Protein AF-A0A1H5Y170-F1 (afdb_monomer)

Mean predicted aligned error: 12.13 Å

Sequence (245 aa):
MCFIVIFFLILVSILGCAKDEANIREVPDSKMVGETFVLKEREENYLIKNKINGLKLYSIDNNRNKIYYKENVDYVVSNNIVRRTNNSAVPNFKEHSVIFNSNGTFTFSSSPRNPSLVIPFQVYADYNFKDLEIINGDFGNTLLSQRIKEKLKNNELIKLGVIGTSISAGAHTYENFFHDNDTQTYPYLTGKALKTIYGSNCFVTNYSQSGSSIGDVFNSLPVIIQDQNDIVFIEFGMNDHISSN

Foldseek 3Di:
DDDDDDDDDDPDPPPDPPPDPPPPDPDPPPPPFADDADPDPDDGDQPQPDDFAPKWKFAADLVRDTHTWDEPQQWDADPNGIGGDPRHPQDDCVPQDFDADPVRHGDQDVVVGGRDQCLVNDMDIDTDDPDPPLVPLCCVPPPADPVVSVCLQVLHEAEEEEEEACLQCCPSDSCCPSPVDCCRRPQNVVQVVSCVRRVHHYDYDYPYYHLDAPVCCVVCVVVVVVVVGSHYHYYHDPSNVVVVD

Solvent-accessible surface area (backbone atoms only — not comparable to full-atom values): 15454 Å² total; per-residue (Å²): 135,85,84,84,82,81,85,79,86,79,84,79,81,78,85,70,82,74,85,65,87,69,79,80,69,82,72,69,89,86,69,88,83,63,89,63,69,59,95,49,94,93,54,94,46,59,83,54,83,56,82,76,41,76,71,42,42,28,36,70,50,101,82,72,45,76,49,70,59,46,78,82,54,21,26,44,79,56,94,62,37,60,38,76,40,99,76,31,82,64,63,62,69,87,74,67,60,67,66,65,46,99,86,74,49,66,64,85,37,85,79,76,51,25,60,54,80,64,60,85,55,53,73,47,76,48,57,56,74,90,72,71,78,60,73,74,83,63,56,85,86,47,93,65,51,69,69,57,54,50,35,38,74,68,43,34,79,41,34,36,31,34,37,25,20,29,69,65,50,15,64,70,28,67,42,32,67,79,63,78,32,59,79,67,16,67,66,42,46,48,31,53,45,44,28,72,75,51,62,12,49,49,49,72,48,78,72,26,37,70,78,38,36,70,79,54,46,70,78,47,45,65,56,54,60,71,70,60,46,75,41,74,49,80,46,74,54,78,44,42,68,63,73,72,116

Organism: NCBI:txid935224

Structure (mmCIF, N/CA/C/O backbone):
data_AF-A0A1H5Y170-F1
#
_entry.id   AF-A0A1H5Y170-F1
#
loop_
_atom_site.group_PDB
_atom_site.id
_atom_site.type_symbol
_atom_site.label_atom_id
_atom_site.label_alt_id
_atom_site.label_comp_id
_atom_site.label_asym_id
_atom_site.label_entity_id
_atom_site.label_seq_id
_atom_site.pdbx_PDB_ins_code
_atom_site.Cartn_x
_atom_site.Cartn_y
_atom_site.Cartn_z
_atom_site.occupancy
_atom_site.B_iso_or_equiv
_atom_site.auth_seq_id
_atom_site.auth_comp_id
_atom_site.auth_asym_id
_atom_site.auth_atom_id
_atom_site.pdbx_PDB_model_num
ATOM 1 N N . MET A 1 1 ? -12.000 29.120 35.546 1.00 31.34 1 MET A N 1
ATOM 2 C CA . MET A 1 1 ? -11.581 28.632 34.214 1.00 31.34 1 MET A CA 1
ATOM 3 C C . MET A 1 1 ? -10.690 27.425 34.427 1.00 31.34 1 MET A C 1
ATOM 5 O O . MET A 1 1 ? -9.641 27.565 35.037 1.00 31.34 1 MET A O 1
ATOM 9 N N . CYS A 1 2 ? -11.170 26.242 34.057 1.00 21.77 2 CYS A N 1
ATOM 10 C CA . CYS A 1 2 ? -10.479 24.976 34.279 1.00 21.77 2 CYS A CA 1
ATOM 11 C C . CYS A 1 2 ? -9.564 24.717 33.074 1.00 21.77 2 CYS A C 1
ATOM 13 O O . CYS A 1 2 ? -10.057 24.580 31.956 1.00 21.77 2 CYS A O 1
ATOM 15 N N . PHE A 1 3 ? -8.248 24.727 33.281 1.00 21.19 3 PHE A N 1
ATOM 16 C CA . PHE A 1 3 ? -7.284 24.347 32.251 1.00 21.19 3 PHE A CA 1
ATOM 17 C C . PHE A 1 3 ? -7.296 22.822 32.118 1.00 21.19 3 PHE A C 1
ATOM 19 O O . PHE A 1 3 ? -6.821 22.112 33.001 1.00 21.19 3 PHE A O 1
ATOM 26 N N . ILE A 1 4 ? -7.866 22.318 31.024 1.00 22.02 4 ILE A N 1
ATOM 27 C CA . ILE A 1 4 ? -7.748 20.911 30.642 1.00 22.02 4 ILE A CA 1
ATOM 28 C C . ILE A 1 4 ? -6.376 20.749 29.985 1.00 22.02 4 ILE A C 1
ATOM 30 O O . ILE A 1 4 ? -6.160 21.165 28.849 1.00 22.02 4 ILE A O 1
ATOM 34 N N . VAL A 1 5 ? -5.434 20.173 30.728 1.00 21.38 5 VAL A N 1
ATOM 35 C CA . VAL A 1 5 ? -4.126 19.751 30.217 1.00 21.38 5 VAL A CA 1
ATOM 36 C C . VAL A 1 5 ? -4.327 18.416 29.497 1.00 21.38 5 VAL A C 1
ATOM 38 O O . VAL A 1 5 ? -4.484 17.378 30.136 1.00 21.38 5 VAL A O 1
ATOM 41 N N . ILE A 1 6 ? -4.378 18.440 28.164 1.00 26.12 6 ILE A N 1
ATOM 42 C CA . ILE A 1 6 ? -4.448 17.232 27.331 1.00 26.12 6 ILE A CA 1
ATOM 43 C C . ILE A 1 6 ? -3.019 16.721 27.121 1.00 26.12 6 ILE A C 1
ATOM 45 O O . ILE A 1 6 ? -2.229 17.328 26.401 1.00 26.12 6 ILE A O 1
ATOM 49 N N . PHE A 1 7 ? -2.684 15.608 27.772 1.00 23.48 7 PHE A N 1
ATOM 50 C CA . PHE A 1 7 ? -1.438 14.876 27.549 1.00 23.48 7 PHE A CA 1
ATOM 51 C C . PHE A 1 7 ? -1.490 14.164 26.188 1.00 23.48 7 PHE A C 1
ATOM 53 O O . PHE A 1 7 ? -2.271 13.230 26.003 1.00 23.48 7 PHE A O 1
ATOM 60 N N . PHE A 1 8 ? -0.647 14.584 25.242 1.00 28.72 8 PHE A N 1
ATOM 61 C CA . PHE A 1 8 ? -0.399 13.858 23.996 1.00 28.72 8 PHE A CA 1
ATOM 62 C C . PHE A 1 8 ? 0.733 12.849 24.209 1.00 28.72 8 PHE A C 1
ATOM 64 O O . PHE A 1 8 ? 1.870 13.220 24.492 1.00 28.72 8 PHE A O 1
ATOM 71 N N . LEU A 1 9 ? 0.421 11.562 24.066 1.00 24.23 9 LEU A N 1
ATOM 72 C CA . LEU A 1 9 ? 1.417 10.496 23.978 1.00 24.23 9 LEU A CA 1
ATOM 73 C C . LEU A 1 9 ? 1.889 10.410 22.523 1.00 24.23 9 LEU A C 1
ATOM 75 O O . LEU A 1 9 ? 1.204 9.853 21.669 1.00 24.23 9 LEU A O 1
ATOM 79 N N . ILE A 1 10 ? 3.045 11.010 22.243 1.00 27.69 10 ILE A N 1
ATOM 80 C CA . ILE A 1 10 ? 3.730 10.902 20.955 1.00 27.69 10 ILE A CA 1
ATOM 81 C C . ILE A 1 10 ? 4.544 9.606 20.984 1.00 27.69 10 ILE A C 1
ATOM 83 O O . ILE A 1 10 ? 5.536 9.506 21.704 1.00 27.69 10 ILE A O 1
ATOM 87 N N . LEU A 1 11 ? 4.127 8.605 20.209 1.00 26.36 11 LEU A N 1
ATOM 88 C CA . LEU A 1 11 ? 4.933 7.410 19.975 1.00 26.36 11 LEU A CA 1
ATOM 89 C C . LEU A 1 11 ? 5.859 7.685 18.781 1.00 26.36 11 LEU A C 1
ATOM 91 O O . LEU A 1 11 ? 5.488 7.461 17.631 1.00 26.36 11 LEU A O 1
ATOM 95 N N . VAL A 1 12 ? 7.052 8.220 19.045 1.00 27.89 12 VAL A N 1
ATOM 96 C CA . VAL A 1 12 ? 8.076 8.403 18.008 1.00 27.89 12 VAL A CA 1
ATOM 97 C C . VAL A 1 12 ? 8.769 7.062 17.776 1.00 27.89 12 VAL A C 1
ATOM 99 O O . VAL A 1 12 ? 9.539 6.597 18.613 1.00 27.89 12 VAL A O 1
ATOM 102 N N . SER A 1 13 ? 8.502 6.431 16.634 1.00 26.56 13 SER A N 1
ATOM 103 C CA . SER A 1 13 ? 9.298 5.293 16.164 1.00 26.56 13 SER A CA 1
ATOM 104 C C . SER A 1 13 ? 10.475 5.843 15.361 1.00 26.56 13 SER A C 1
ATOM 106 O O . SER A 1 13 ? 10.362 6.053 14.158 1.00 26.56 13 SER A O 1
ATOM 108 N N . ILE A 1 14 ? 11.593 6.139 16.029 1.00 27.44 14 ILE A N 1
ATOM 109 C CA . ILE A 1 14 ? 12.831 6.545 15.352 1.00 27.44 14 ILE A CA 1
ATOM 110 C C . ILE A 1 14 ? 13.461 5.278 14.763 1.00 27.44 14 ILE A C 1
ATOM 112 O O . ILE A 1 14 ? 14.123 4.522 15.472 1.00 27.44 14 ILE A O 1
ATOM 116 N N . LEU A 1 15 ? 13.264 5.030 13.466 1.00 30.28 15 LEU A N 1
ATOM 117 C CA . LEU A 1 15 ? 14.129 4.129 12.700 1.00 30.28 15 LEU A CA 1
ATOM 118 C C . LEU A 1 15 ? 15.446 4.864 12.437 1.00 30.28 15 LEU A C 1
ATOM 120 O O . LEU A 1 15 ? 15.690 5.386 11.354 1.00 30.28 15 LEU A O 1
ATOM 124 N N . GLY A 1 16 ? 16.277 4.967 13.472 1.00 26.05 16 GLY A N 1
ATOM 125 C CA . GLY A 1 16 ? 17.639 5.447 13.317 1.00 26.05 16 GLY A CA 1
ATOM 126 C C . GLY A 1 16 ? 18.442 4.396 12.560 1.00 26.05 16 GLY A C 1
ATOM 127 O O . GLY A 1 16 ? 18.590 3.276 13.043 1.00 26.05 16 GLY A O 1
ATOM 128 N N . CYS A 1 17 ? 18.984 4.753 11.395 1.00 31.09 17 CYS A N 1
ATOM 129 C CA . CYS A 1 17 ? 20.129 4.044 10.833 1.00 31.09 17 CYS A CA 1
ATOM 130 C C . CYS A 1 17 ? 21.312 4.265 11.782 1.00 31.09 17 CYS A C 1
ATOM 132 O O . CYS A 1 17 ? 22.054 5.240 11.653 1.00 31.09 17 CYS A O 1
ATOM 134 N N . ALA A 1 18 ? 21.469 3.381 12.768 1.00 29.84 18 ALA A N 1
ATOM 135 C CA . ALA A 1 18 ? 22.726 3.260 13.482 1.00 29.84 18 ALA A CA 1
ATOM 136 C C . ALA A 1 18 ? 23.780 2.856 12.448 1.00 29.84 18 ALA A C 1
ATOM 138 O O . ALA A 1 18 ? 23.692 1.803 11.818 1.00 29.84 18 ALA A O 1
ATOM 139 N N . LYS A 1 19 ? 24.749 3.742 12.228 1.00 33.28 19 LYS A N 1
ATOM 140 C CA . LYS A 1 19 ? 25.925 3.479 11.406 1.00 33.28 19 LYS A CA 1
ATOM 141 C C . LYS A 1 19 ? 26.883 2.614 12.225 1.00 33.28 19 LYS A C 1
ATOM 143 O O . LYS A 1 19 ? 27.963 3.066 12.586 1.00 33.28 19 LYS A O 1
ATOM 148 N N . ASP A 1 20 ? 26.455 1.406 12.572 1.00 37.03 20 ASP A N 1
ATOM 149 C CA . ASP A 1 20 ? 27.390 0.403 13.052 1.00 37.03 20 ASP A CA 1
ATOM 150 C C . ASP A 1 20 ? 28.212 -0.040 11.845 1.00 37.03 20 ASP A C 1
ATOM 152 O O . ASP A 1 20 ? 27.669 -0.356 10.782 1.00 37.03 20 ASP A O 1
ATOM 156 N N . GLU A 1 21 ? 29.536 -0.008 11.988 1.00 38.31 21 GLU A N 1
ATOM 157 C CA . GLU A 1 21 ? 30.479 -0.602 11.045 1.00 38.31 21 GLU A CA 1
ATOM 158 C C . GLU A 1 21 ? 30.225 -2.115 11.004 1.00 38.31 21 GLU A C 1
ATOM 160 O O . GLU A 1 21 ? 30.876 -2.921 11.672 1.00 38.31 21 GLU A O 1
ATOM 165 N N . ALA A 1 22 ? 29.202 -2.515 10.252 1.00 37.75 22 ALA A N 1
ATOM 166 C CA . ALA A 1 22 ? 28.901 -3.901 9.999 1.00 37.75 22 ALA A CA 1
ATOM 167 C C . ALA A 1 22 ? 30.075 -4.467 9.202 1.00 37.75 22 ALA A C 1
ATOM 169 O O . ALA A 1 22 ? 30.277 -4.124 8.039 1.00 37.75 22 ALA A O 1
ATOM 170 N N . ASN A 1 23 ? 30.854 -5.339 9.844 1.00 33.50 23 ASN A N 1
ATOM 171 C CA . ASN A 1 23 ? 31.741 -6.274 9.168 1.00 33.50 23 ASN A CA 1
ATOM 172 C C . ASN A 1 23 ? 30.926 -6.977 8.075 1.00 33.50 23 ASN A C 1
ATOM 174 O O . ASN A 1 23 ? 30.139 -7.879 8.374 1.00 33.50 23 ASN A O 1
ATOM 178 N N . ILE A 1 24 ? 31.082 -6.526 6.828 1.00 36.69 24 ILE A N 1
ATOM 179 C CA . ILE A 1 24 ? 30.396 -7.071 5.659 1.00 36.69 24 ILE A CA 1
ATOM 180 C C . ILE A 1 24 ? 30.940 -8.484 5.469 1.00 36.69 24 ILE A C 1
ATOM 182 O O . ILE A 1 24 ? 31.977 -8.702 4.850 1.00 36.69 24 ILE A O 1
ATOM 186 N N . ARG A 1 25 ? 30.264 -9.467 6.065 1.00 38.97 25 ARG A N 1
ATOM 187 C CA . ARG A 1 25 ? 30.422 -10.855 5.650 1.00 38.97 25 ARG A CA 1
ATOM 188 C C . ARG A 1 25 ? 29.788 -10.955 4.275 1.00 38.97 25 ARG A C 1
ATOM 190 O O . ARG A 1 25 ? 28.590 -10.709 4.148 1.00 38.97 25 ARG A O 1
ATOM 197 N N . GLU A 1 26 ? 30.592 -11.297 3.273 1.00 35.84 26 GLU A N 1
ATOM 198 C CA . GLU A 1 26 ? 30.095 -11.686 1.958 1.00 35.84 26 GLU A CA 1
ATOM 199 C C . GLU A 1 26 ? 28.996 -12.736 2.148 1.00 35.84 26 GLU A C 1
ATOM 201 O O . GLU A 1 26 ? 29.225 -13.829 2.677 1.00 35.84 26 GLU A O 1
ATOM 206 N N . VAL A 1 27 ? 27.769 -12.368 1.784 1.00 40.03 27 VAL A N 1
ATOM 207 C CA . VAL A 1 27 ? 26.671 -13.322 1.675 1.00 40.03 27 VAL A CA 1
ATOM 208 C C . VAL A 1 27 ? 26.994 -14.160 0.440 1.00 40.03 27 VAL A C 1
ATOM 210 O O . VAL A 1 27 ? 27.169 -13.575 -0.627 1.00 40.03 27 VAL A O 1
ATOM 213 N N . PRO A 1 28 ? 27.110 -15.496 0.544 1.00 39.06 28 PRO A N 1
ATOM 214 C CA . PRO A 1 28 ? 27.407 -16.320 -0.617 1.00 39.06 28 PRO A CA 1
ATOM 215 C C . PRO A 1 28 ? 26.370 -16.064 -1.718 1.00 39.06 28 PRO A C 1
ATOM 217 O O . PRO A 1 28 ? 25.168 -16.199 -1.472 1.00 39.06 28 PRO A O 1
ATOM 220 N N . ASP A 1 29 ? 26.840 -15.759 -2.932 1.00 41.72 29 ASP A N 1
ATOM 221 C CA . ASP A 1 29 ? 26.040 -15.474 -4.141 1.00 41.72 29 ASP A CA 1
ATOM 222 C C . ASP A 1 29 ? 24.991 -16.556 -4.482 1.00 41.72 29 ASP A C 1
ATOM 224 O O . ASP A 1 29 ? 24.096 -16.357 -5.301 1.00 41.72 29 ASP A O 1
ATOM 228 N N . SER A 1 30 ? 25.063 -17.726 -3.847 1.00 36.78 30 SER A N 1
ATOM 229 C CA . SER A 1 30 ? 24.279 -18.913 -4.181 1.00 36.78 30 SER A CA 1
ATOM 230 C C . SER A 1 30 ? 22.929 -19.052 -3.465 1.00 36.78 30 SER A C 1
ATOM 232 O O . SER A 1 30 ? 22.280 -20.087 -3.623 1.00 36.78 30 SER A O 1
ATOM 234 N N . LYS A 1 31 ? 22.460 -18.055 -2.698 1.00 39.81 31 LYS A N 1
ATOM 235 C CA . LYS A 1 31 ? 21.212 -18.195 -1.913 1.00 39.81 31 LYS A CA 1
ATOM 236 C C . LYS A 1 31 ? 20.132 -17.128 -2.084 1.00 39.81 31 LYS A C 1
ATOM 238 O O . LYS A 1 31 ? 19.103 -17.221 -1.420 1.00 39.81 31 LYS A O 1
ATOM 243 N N . MET A 1 32 ? 20.270 -16.171 -2.998 1.00 38.81 32 MET A N 1
ATOM 244 C CA . MET A 1 32 ? 19.175 -15.225 -3.256 1.00 38.81 32 MET A CA 1
ATOM 245 C C . MET A 1 32 ? 18.191 -15.774 -4.298 1.00 38.81 32 MET A C 1
ATOM 247 O O . MET A 1 32 ? 18.316 -15.516 -5.494 1.00 38.81 32 MET A O 1
ATOM 251 N N . VAL A 1 33 ? 17.193 -16.540 -3.836 1.00 38.44 33 VAL A N 1
ATOM 252 C CA . VAL A 1 33 ? 16.098 -17.058 -4.678 1.00 38.44 33 VAL A CA 1
ATOM 253 C C . VAL A 1 33 ? 14.727 -16.770 -4.046 1.00 38.44 33 VAL A C 1
ATOM 255 O O . VAL A 1 33 ? 14.163 -17.615 -3.350 1.00 38.44 33 VAL A O 1
ATOM 258 N N . GLY A 1 34 ? 14.172 -15.589 -4.331 1.00 37.78 34 GLY A N 1
ATOM 259 C CA . GLY A 1 34 ? 12.807 -15.176 -3.971 1.00 37.78 34 GLY A CA 1
ATOM 260 C C . GLY A 1 34 ? 12.646 -13.650 -3.983 1.00 37.78 34 GLY A C 1
ATOM 261 O O . GLY A 1 34 ? 13.595 -12.939 -3.670 1.00 37.78 34 GLY A O 1
ATOM 262 N N . GLU A 1 35 ? 11.467 -13.141 -4.349 1.00 38.72 35 GLU A N 1
ATOM 263 C CA . GLU A 1 35 ? 11.190 -11.695 -4.493 1.00 38.72 35 GLU A CA 1
ATOM 264 C C . GLU A 1 35 ? 10.595 -11.042 -3.233 1.00 38.72 35 GLU A C 1
ATOM 266 O O . GLU A 1 35 ? 9.909 -10.029 -3.324 1.00 38.72 35 GLU A O 1
ATOM 271 N N . THR A 1 36 ? 10.819 -11.578 -2.028 1.00 41.50 36 THR A N 1
ATOM 272 C CA . THR A 1 36 ? 10.435 -10.841 -0.809 1.00 41.50 36 THR A CA 1
ATOM 273 C C . THR A 1 36 ? 11.183 -11.332 0.432 1.00 41.50 36 THR A C 1
ATOM 275 O O . THR A 1 36 ? 10.783 -12.297 1.077 1.00 41.50 36 THR A O 1
ATOM 278 N N . PHE A 1 37 ? 12.261 -10.633 0.791 1.00 38.44 37 PHE A N 1
ATOM 279 C CA . PHE A 1 37 ? 12.891 -10.725 2.109 1.00 38.44 37 PHE A CA 1
ATOM 280 C C . PHE A 1 37 ? 12.875 -9.336 2.746 1.00 38.44 37 PHE A C 1
ATOM 282 O O . PHE A 1 37 ? 13.229 -8.351 2.100 1.00 38.44 37 PHE A O 1
ATOM 289 N N . VAL A 1 38 ? 12.474 -9.250 4.014 1.00 35.94 38 VAL A N 1
ATOM 290 C CA . VAL A 1 38 ? 12.762 -8.065 4.828 1.00 35.94 38 VAL A CA 1
ATOM 291 C C . VAL A 1 38 ? 14.166 -8.256 5.379 1.00 35.94 38 VAL A C 1
ATOM 293 O O . VAL A 1 38 ? 14.416 -9.224 6.095 1.00 35.94 38 VAL A O 1
ATOM 296 N N . LEU A 1 39 ? 15.079 -7.341 5.053 1.00 32.41 39 LEU A N 1
ATOM 297 C CA . LEU A 1 39 ? 16.384 -7.259 5.702 1.00 32.41 39 LEU A CA 1
ATOM 298 C C . LEU A 1 39 ? 16.162 -6.816 7.155 1.00 32.41 39 LEU A C 1
ATOM 300 O O . LEU A 1 39 ? 16.208 -5.632 7.472 1.00 32.41 39 LEU A O 1
ATOM 304 N N . LYS A 1 40 ? 15.861 -7.765 8.041 1.00 34.56 40 LYS A N 1
ATOM 305 C CA . LYS A 1 40 ? 16.011 -7.581 9.481 1.00 34.56 40 LYS A CA 1
ATOM 306 C C . LYS A 1 40 ? 17.125 -8.507 9.928 1.00 34.56 40 LYS A C 1
ATOM 308 O O . LYS A 1 40 ? 17.114 -9.694 9.621 1.00 34.56 40 LYS A O 1
ATOM 313 N N . GLU A 1 41 ? 18.110 -7.921 10.586 1.00 40.03 41 GLU A N 1
ATOM 314 C CA . GLU A 1 41 ? 19.352 -8.562 10.982 1.00 40.03 41 GLU A CA 1
ATOM 315 C C . GLU A 1 41 ? 19.151 -9.993 11.517 1.00 40.03 41 GLU A C 1
ATOM 317 O O . GLU A 1 41 ? 18.502 -10.212 12.537 1.00 40.03 41 GLU A O 1
ATOM 322 N N . ARG A 1 42 ? 19.805 -10.934 10.822 1.00 42.81 42 ARG A N 1
ATOM 323 C CA . ARG A 1 42 ? 20.196 -12.296 11.237 1.00 42.81 42 ARG A CA 1
ATOM 324 C C . ARG A 1 42 ? 19.240 -13.472 11.011 1.00 42.81 42 ARG A C 1
ATOM 326 O O . ARG A 1 42 ? 19.729 -14.591 11.125 1.00 42.81 42 ARG A O 1
ATOM 333 N N . GLU A 1 43 ? 17.996 -13.293 10.565 1.00 45.78 43 GLU A N 1
ATOM 334 C CA . GLU A 1 43 ? 17.154 -14.432 10.144 1.00 45.78 43 GLU A CA 1
ATOM 335 C C . GLU A 1 43 ? 16.344 -14.137 8.873 1.00 45.78 43 GLU A C 1
ATOM 337 O O . GLU A 1 43 ? 15.791 -13.050 8.706 1.00 45.78 43 GLU A O 1
ATOM 342 N N . GLU A 1 44 ? 16.261 -15.122 7.970 1.00 50.22 44 GLU A N 1
ATOM 343 C CA . GLU A 1 44 ? 15.382 -15.077 6.796 1.00 50.22 44 GLU A CA 1
ATOM 344 C C . GLU A 1 44 ? 13.920 -14.980 7.266 1.00 50.22 44 GLU A C 1
ATOM 346 O O . GLU A 1 44 ? 13.306 -15.973 7.656 1.00 50.22 44 GLU A O 1
ATOM 351 N N . ASN A 1 45 ? 13.344 -13.776 7.255 1.00 43.41 45 ASN A N 1
ATOM 352 C CA . ASN A 1 45 ? 11.937 -13.578 7.587 1.00 43.41 45 ASN A CA 1
ATOM 353 C C . ASN A 1 45 ? 11.107 -13.607 6.301 1.00 43.41 45 ASN A C 1
ATOM 355 O O . ASN A 1 45 ? 11.123 -12.664 5.505 1.00 43.41 45 ASN A O 1
ATOM 359 N N . TYR A 1 46 ? 10.397 -14.713 6.095 1.00 51.28 46 TYR A N 1
ATOM 360 C CA . TYR A 1 46 ? 9.468 -14.876 4.985 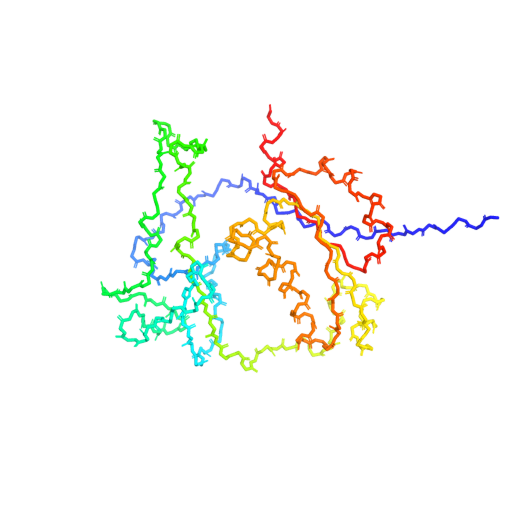1.00 51.28 46 TYR A CA 1
ATOM 361 C C . TYR A 1 46 ? 8.226 -14.017 5.236 1.00 51.28 46 TYR A C 1
ATOM 363 O O . TYR A 1 46 ? 7.537 -14.175 6.246 1.00 51.28 46 TYR A O 1
ATOM 371 N N . LEU A 1 47 ? 7.912 -13.116 4.302 1.00 51.84 47 LEU A N 1
ATOM 372 C CA . LEU A 1 47 ? 6.724 -12.259 4.406 1.00 51.84 47 LEU A CA 1
ATOM 373 C C . LEU A 1 47 ? 5.415 -13.057 4.397 1.00 51.84 47 LEU A C 1
ATOM 375 O O . LEU A 1 47 ? 4.411 -12.597 4.938 1.00 51.84 47 LEU A O 1
ATOM 379 N N . ILE A 1 48 ? 5.444 -14.278 3.858 1.00 57.91 48 ILE A N 1
ATOM 380 C CA . ILE A 1 48 ? 4.321 -15.206 3.883 1.00 57.91 48 ILE A CA 1
ATOM 381 C C . ILE A 1 48 ? 4.631 -16.345 4.855 1.00 57.91 48 ILE A C 1
ATOM 383 O O . ILE A 1 48 ? 5.311 -17.315 4.526 1.00 57.91 48 ILE A O 1
ATOM 387 N N . LYS A 1 49 ? 4.143 -16.195 6.089 1.00 55.62 49 LYS A N 1
ATOM 388 C CA . LYS A 1 49 ? 4.474 -17.086 7.213 1.00 55.62 49 LYS A CA 1
ATOM 389 C C . LYS A 1 49 ? 3.696 -18.404 7.224 1.00 55.62 49 LYS A C 1
ATOM 391 O O . LYS A 1 49 ? 4.153 -19.374 7.816 1.00 55.62 49 LYS A O 1
ATOM 396 N N . ASN A 1 50 ? 2.548 -18.451 6.549 1.00 61.75 50 ASN A N 1
ATOM 397 C CA . ASN A 1 50 ? 1.635 -19.594 6.568 1.00 61.75 50 ASN A CA 1
ATOM 398 C C . ASN A 1 50 ? 1.516 -20.242 5.189 1.00 61.75 50 ASN A C 1
ATOM 400 O O . ASN A 1 50 ? 1.797 -19.613 4.168 1.00 61.75 50 ASN A O 1
ATOM 404 N N . LYS A 1 51 ? 1.062 -21.504 5.164 1.00 65.62 51 LYS A N 1
ATOM 405 C CA . LYS A 1 51 ? 0.783 -22.231 3.921 1.00 65.62 51 LYS A CA 1
ATOM 406 C C . LYS A 1 51 ? -0.147 -21.408 3.031 1.00 65.62 51 LYS A C 1
ATOM 408 O O . LYS A 1 51 ? -1.295 -21.153 3.396 1.00 65.62 51 LYS A O 1
ATOM 413 N N . ILE A 1 52 ? 0.346 -21.032 1.856 1.00 68.62 52 ILE A N 1
ATOM 414 C CA . ILE A 1 52 ? -0.421 -20.244 0.895 1.00 68.62 52 ILE A CA 1
ATOM 415 C C . ILE A 1 52 ? -1.489 -21.135 0.267 1.00 68.62 52 ILE A C 1
ATOM 417 O O . ILE A 1 52 ? -1.172 -22.072 -0.462 1.00 68.62 52 ILE A O 1
ATOM 421 N N . ASN A 1 53 ? -2.759 -20.844 0.537 1.00 72.06 53 ASN A N 1
ATOM 422 C CA . ASN A 1 53 ? -3.874 -21.515 -0.120 1.00 72.06 53 ASN A CA 1
ATOM 423 C C . ASN A 1 53 ? -4.563 -20.546 -1.083 1.00 72.06 53 ASN A C 1
ATOM 425 O O . ASN A 1 53 ? -4.966 -19.452 -0.690 1.00 72.06 53 ASN A O 1
ATOM 429 N N . GLY A 1 54 ? -4.747 -20.968 -2.335 1.00 80.31 54 GLY A N 1
ATOM 430 C CA . GLY A 1 54 ? -5.461 -20.182 -3.344 1.00 80.31 54 GLY A CA 1
ATOM 431 C C . GLY A 1 54 ? -4.742 -18.897 -3.760 1.00 80.31 54 GLY A C 1
ATOM 432 O O . GLY A 1 54 ? -5.414 -17.887 -3.956 1.00 80.31 54 GLY A O 1
ATOM 433 N N . LEU A 1 55 ? -3.406 -18.927 -3.868 1.00 85.81 55 LEU A N 1
ATOM 434 C CA . LEU A 1 55 ? -2.625 -17.790 -4.358 1.00 85.81 55 LEU A CA 1
ATOM 435 C C . LEU A 1 55 ? -3.060 -17.397 -5.769 1.00 85.81 55 LEU A C 1
ATOM 437 O O . LEU A 1 55 ? -3.071 -18.229 -6.675 1.00 85.81 55 LEU A O 1
ATOM 441 N N . LYS A 1 56 ? -3.325 -16.113 -5.969 1.00 90.12 56 LYS A N 1
ATOM 442 C CA . LYS A 1 56 ? -3.496 -15.493 -7.277 1.00 90.12 56 LYS A CA 1
ATOM 443 C C . LYS A 1 56 ? -2.545 -14.317 -7.374 1.00 90.12 56 LYS A C 1
ATOM 445 O O . LYS A 1 56 ? -2.657 -13.371 -6.595 1.00 90.12 56 LYS A O 1
ATOM 450 N N . LEU A 1 57 ? -1.640 -14.374 -8.342 1.00 90.50 57 LEU A N 1
ATOM 451 C CA . LEU A 1 57 ? -0.803 -13.233 -8.686 1.00 90.50 57 LEU A CA 1
ATOM 452 C C . LEU A 1 57 ? -1.431 -12.459 -9.837 1.00 90.50 57 LEU A C 1
ATOM 454 O O . LEU A 1 57 ? -1.951 -13.064 -10.777 1.00 90.50 57 LEU A O 1
ATOM 458 N N . TYR A 1 58 ? -1.366 -11.134 -9.786 1.00 93.62 58 TYR A N 1
ATOM 459 C CA . TYR A 1 58 ? -1.849 -10.290 -10.875 1.00 93.62 58 TYR A CA 1
ATOM 460 C C . TYR A 1 58 ? -1.142 -8.934 -10.921 1.00 93.62 58 TYR A C 1
ATOM 462 O O . TYR A 1 58 ? -0.581 -8.477 -9.926 1.00 93.62 58 TYR A O 1
ATOM 470 N N . SER A 1 59 ? -1.187 -8.283 -12.077 1.00 91.81 59 SER A N 1
ATOM 471 C CA . SER A 1 59 ? -0.939 -6.845 -12.232 1.00 91.81 59 SER A CA 1
ATOM 472 C C . SER A 1 59 ? -2.245 -6.115 -12.531 1.00 91.81 59 SER A C 1
ATOM 474 O O . SER A 1 59 ? -3.281 -6.740 -12.776 1.00 91.81 59 SER A O 1
ATOM 476 N N . ILE A 1 60 ? -2.210 -4.788 -12.475 1.00 89.38 60 ILE A N 1
ATOM 477 C CA . ILE A 1 60 ? -3.344 -3.936 -12.827 1.00 89.38 60 ILE A CA 1
ATOM 478 C C . ILE A 1 60 ? -2.932 -3.108 -14.047 1.00 89.38 60 ILE A C 1
ATOM 480 O O . ILE A 1 60 ? -1.907 -2.428 -14.007 1.00 89.38 60 ILE A O 1
ATOM 484 N N . ASP A 1 61 ? -3.691 -3.206 -15.141 1.00 87.50 61 ASP A N 1
ATOM 485 C CA . ASP A 1 61 ? -3.469 -2.386 -16.344 1.00 87.50 61 ASP A CA 1
ATOM 486 C C . ASP A 1 61 ? -3.965 -0.951 -16.139 1.00 87.50 61 ASP A C 1
ATOM 488 O O . ASP A 1 61 ? -4.629 -0.683 -15.154 1.00 87.50 61 ASP A O 1
ATOM 492 N N . ASN A 1 62 ? -3.732 -0.016 -17.062 1.00 84.12 62 ASN A N 1
ATOM 493 C CA . ASN A 1 62 ? -4.178 1.386 -16.913 1.00 84.12 62 ASN A CA 1
ATOM 494 C C . ASN A 1 62 ? -5.713 1.577 -16.825 1.00 84.12 62 ASN A C 1
ATOM 496 O O . ASN A 1 62 ? -6.174 2.671 -16.511 1.00 84.12 62 ASN A O 1
ATOM 500 N N . ASN A 1 63 ? -6.507 0.541 -17.114 1.00 87.12 63 ASN A N 1
ATOM 501 C CA . ASN A 1 63 ? -7.972 0.557 -17.097 1.00 87.12 63 ASN A CA 1
ATOM 502 C C . ASN A 1 63 ? -8.555 -0.136 -15.850 1.00 87.12 63 ASN A C 1
ATOM 504 O O . ASN A 1 63 ? -9.744 -0.452 -15.829 1.00 87.12 63 ASN A O 1
ATOM 508 N N . ARG A 1 64 ? -7.738 -0.381 -14.817 1.00 87.06 64 ARG A N 1
ATOM 509 C CA . ARG A 1 64 ? -8.085 -1.116 -13.586 1.00 87.06 64 ARG A CA 1
ATOM 510 C C . ARG A 1 64 ? -8.406 -2.597 -13.788 1.00 87.06 64 ARG A C 1
ATOM 512 O O . ARG A 1 64 ? -8.921 -3.243 -12.871 1.00 87.06 64 ARG A O 1
ATOM 519 N N . ASN A 1 65 ? -8.095 -3.174 -14.945 1.00 90.81 65 ASN A N 1
ATOM 520 C CA . ASN A 1 65 ? -8.296 -4.601 -15.149 1.00 90.81 65 ASN A CA 1
ATOM 521 C C . ASN A 1 65 ? -7.176 -5.378 -14.466 1.00 90.81 65 ASN A C 1
ATOM 523 O O . ASN A 1 65 ? -5.990 -5.108 -14.662 1.00 90.81 65 ASN A O 1
ATOM 527 N N . LYS A 1 66 ? -7.563 -6.396 -13.695 1.00 93.50 66 LYS A N 1
ATOM 528 C CA . LYS A 1 66 ? -6.615 -7.368 -13.155 1.00 93.50 66 LYS A CA 1
ATOM 529 C C . LYS A 1 66 ? -6.155 -8.305 -14.272 1.00 93.50 66 LYS A C 1
ATOM 531 O O . LYS A 1 66 ? -6.966 -9.042 -14.834 1.00 93.50 66 LYS A O 1
ATOM 536 N N . ILE A 1 67 ? -4.856 -8.321 -14.545 1.00 95.19 67 ILE A N 1
ATOM 537 C CA . ILE A 1 67 ? -4.210 -9.288 -15.435 1.00 95.19 67 ILE A CA 1
ATOM 538 C C . ILE A 1 67 ? -3.604 -10.381 -14.561 1.00 95.19 67 ILE A C 1
ATOM 540 O O . ILE A 1 67 ? -2.585 -10.173 -13.906 1.00 95.19 67 ILE A O 1
ATOM 544 N N . TYR A 1 68 ? -4.254 -11.541 -14.522 1.00 96.50 68 TYR A N 1
ATOM 545 C CA . TYR A 1 68 ? -3.821 -12.662 -13.693 1.00 96.50 68 TYR A CA 1
ATOM 546 C C . TYR A 1 68 ? -2.695 -13.460 -14.348 1.00 96.50 68 TYR A C 1
ATOM 548 O O . TYR A 1 68 ? -2.811 -13.887 -15.498 1.00 96.50 68 TYR A O 1
ATOM 556 N N . TYR A 1 69 ? -1.651 -13.728 -13.569 1.00 95.00 69 TYR A N 1
ATOM 557 C CA . TYR A 1 69 ? -0.593 -14.667 -13.919 1.00 95.00 69 TYR A CA 1
ATOM 558 C C . TYR A 1 69 ? -1.030 -16.099 -13.592 1.00 95.00 69 TYR A C 1
ATOM 560 O O . TYR A 1 69 ? -1.823 -16.338 -12.677 1.00 95.00 69 TYR A O 1
ATOM 568 N N . LYS A 1 70 ? -0.512 -17.070 -14.339 1.00 95.88 70 LYS A N 1
ATOM 569 C CA . LYS A 1 70 ? -0.875 -18.485 -14.241 1.00 95.88 70 LYS A CA 1
ATOM 570 C C . LYS A 1 70 ? 0.160 -19.264 -13.428 1.00 95.88 70 LYS A C 1
ATOM 572 O O . LYS A 1 70 ? 1.342 -19.286 -13.766 1.00 95.88 70 LYS A O 1
ATOM 577 N N . GLU A 1 71 ? -0.286 -19.969 -12.392 1.00 92.00 71 GLU A N 1
ATOM 578 C CA . GLU A 1 71 ? 0.566 -20.907 -11.651 1.00 92.00 71 GLU A CA 1
ATOM 579 C C . GLU A 1 71 ? 1.051 -22.049 -12.565 1.00 92.00 71 GLU A C 1
ATOM 581 O O . GLU A 1 71 ? 0.328 -22.510 -13.449 1.00 92.00 71 GLU A O 1
ATOM 586 N N . ASN A 1 72 ? 2.290 -22.493 -12.364 1.00 93.62 72 ASN A N 1
ATOM 587 C CA . ASN A 1 72 ? 3.052 -23.441 -13.185 1.00 93.62 72 ASN A CA 1
ATOM 588 C C . ASN A 1 72 ? 3.348 -22.991 -14.627 1.00 93.62 72 ASN A C 1
ATOM 590 O O . ASN A 1 72 ? 3.992 -23.731 -15.369 1.00 93.62 72 ASN A O 1
ATOM 594 N N . VAL A 1 73 ? 2.932 -21.784 -15.021 1.00 94.50 73 VAL A N 1
ATOM 595 C CA . VAL A 1 73 ? 3.292 -21.167 -16.307 1.00 94.50 73 VAL A CA 1
ATOM 596 C C . VAL A 1 73 ? 4.141 -19.932 -16.073 1.00 94.50 73 VAL A C 1
ATOM 598 O O . VAL A 1 73 ? 5.266 -19.884 -16.552 1.00 94.50 73 VAL A O 1
ATOM 601 N N . ASP A 1 74 ? 3.629 -18.974 -15.303 1.00 91.75 74 ASP A N 1
ATOM 602 C CA . ASP A 1 74 ? 4.293 -17.715 -14.980 1.00 91.75 74 ASP A CA 1
ATOM 603 C C . ASP A 1 74 ? 5.041 -17.779 -13.647 1.00 91.75 74 ASP A C 1
ATOM 605 O O . ASP A 1 74 ? 6.101 -17.177 -13.479 1.00 91.75 74 ASP A O 1
ATOM 609 N N . TYR A 1 75 ? 4.516 -18.522 -12.679 1.00 89.06 75 TYR A N 1
ATOM 610 C CA . TYR A 1 75 ? 5.151 -18.674 -11.376 1.00 89.06 75 TYR A CA 1
ATOM 611 C C . TYR A 1 75 ? 4.926 -20.065 -10.797 1.00 89.06 75 TYR A C 1
ATOM 613 O O . TYR A 1 75 ? 3.969 -20.746 -11.145 1.00 89.06 75 TYR A O 1
ATOM 621 N N . VAL A 1 76 ? 5.793 -20.474 -9.879 1.00 88.50 76 VAL A N 1
ATOM 622 C CA . VAL A 1 76 ? 5.637 -21.674 -9.052 1.00 88.50 76 VAL A CA 1
ATOM 623 C C . VAL A 1 76 ? 5.687 -21.287 -7.580 1.00 88.50 76 VAL A C 1
ATOM 625 O O . VAL A 1 76 ? 6.389 -20.345 -7.201 1.00 88.50 76 VAL A O 1
ATOM 628 N N . VAL A 1 77 ? 4.956 -22.021 -6.744 1.00 82.50 77 VAL A N 1
ATOM 629 C CA . VAL A 1 77 ? 4.983 -21.857 -5.288 1.00 82.50 77 VAL A CA 1
ATOM 630 C C . VAL A 1 77 ? 5.678 -23.063 -4.668 1.00 82.50 77 VAL A C 1
ATOM 632 O O . VAL A 1 77 ? 5.253 -24.199 -4.851 1.00 82.50 77 VAL A O 1
ATOM 635 N N . SER A 1 78 ? 6.753 -22.828 -3.919 1.00 77.81 78 SER A N 1
ATOM 636 C CA . SER A 1 78 ? 7.489 -23.878 -3.207 1.00 77.81 78 SER A CA 1
ATOM 637 C C . SER A 1 78 ? 7.911 -23.363 -1.840 1.00 77.81 78 SER A C 1
ATOM 639 O O . SER A 1 78 ? 8.597 -22.351 -1.760 1.00 77.81 78 SER A O 1
ATOM 641 N N . ASN A 1 79 ? 7.549 -24.071 -0.766 1.00 73.44 79 ASN A N 1
ATOM 642 C CA . ASN A 1 79 ? 7.865 -23.682 0.618 1.00 73.44 79 ASN A CA 1
ATOM 643 C C . ASN A 1 79 ? 7.440 -22.237 0.956 1.00 73.44 79 ASN A C 1
ATOM 645 O O . ASN A 1 79 ? 8.216 -21.489 1.534 1.00 73.44 79 ASN A O 1
ATOM 649 N N . ASN A 1 80 ? 6.228 -21.833 0.554 1.00 70.19 80 ASN A N 1
ATOM 650 C CA . ASN A 1 80 ? 5.703 -20.459 0.690 1.00 70.19 80 ASN A CA 1
ATOM 651 C C . ASN A 1 80 ? 6.517 -19.374 -0.036 1.00 70.19 80 ASN A C 1
ATOM 653 O O . ASN A 1 80 ? 6.291 -18.185 0.175 1.00 70.19 80 ASN A O 1
ATOM 657 N N . ILE A 1 81 ? 7.425 -19.767 -0.929 1.00 75.94 81 ILE A N 1
ATOM 658 C CA . ILE A 1 81 ? 8.166 -18.856 -1.794 1.00 75.94 81 ILE A CA 1
ATOM 659 C C . ILE A 1 81 ? 7.520 -18.885 -3.171 1.00 75.94 81 ILE A C 1
ATOM 661 O O . ILE A 1 81 ? 7.369 -19.946 -3.782 1.00 75.94 81 ILE A O 1
ATOM 665 N N . VAL A 1 82 ? 7.179 -17.702 -3.665 1.00 81.31 82 VAL A N 1
ATOM 666 C CA . VAL A 1 82 ? 6.763 -17.485 -5.047 1.00 81.31 82 VAL A CA 1
ATOM 667 C C . VAL A 1 82 ? 8.010 -17.280 -5.897 1.00 81.31 82 VAL A C 1
ATOM 669 O O . VAL A 1 82 ? 8.871 -16.464 -5.561 1.00 81.31 82 VAL A O 1
ATOM 672 N N . ARG A 1 83 ? 8.126 -18.027 -6.996 1.00 84.12 83 ARG A N 1
ATOM 673 C CA . ARG A 1 83 ? 9.236 -17.900 -7.949 1.00 84.12 83 ARG A CA 1
ATOM 674 C C . ARG A 1 83 ? 8.709 -17.770 -9.364 1.00 84.12 83 ARG A C 1
ATOM 676 O O . ARG A 1 83 ? 7.841 -18.541 -9.762 1.00 84.12 83 ARG A O 1
ATOM 683 N N . ARG A 1 84 ? 9.277 -16.842 -10.133 1.00 88.00 84 ARG A N 1
ATOM 684 C CA . ARG A 1 84 ? 9.043 -16.737 -11.577 1.00 88.00 84 ARG A CA 1
ATOM 685 C C . ARG A 1 84 ? 9.582 -17.982 -12.290 1.00 88.00 84 ARG A C 1
ATOM 687 O O . ARG A 1 84 ? 10.611 -18.532 -11.900 1.00 88.00 84 ARG A O 1
ATOM 694 N N . THR A 1 85 ? 8.882 -18.432 -13.324 1.00 88.44 85 THR A N 1
ATOM 695 C CA . THR A 1 85 ? 9.404 -19.426 -14.276 1.00 88.44 85 THR A CA 1
ATOM 696 C C . THR A 1 85 ? 10.287 -18.738 -15.325 1.00 88.44 85 THR A C 1
ATOM 698 O O . THR A 1 85 ? 10.294 -17.512 -15.443 1.00 88.44 85 THR A O 1
ATOM 701 N N . ASN A 1 86 ? 10.995 -19.516 -16.147 1.00 87.38 86 ASN A N 1
ATOM 702 C CA . ASN A 1 86 ? 11.820 -18.962 -17.230 1.00 87.38 86 ASN A CA 1
ATOM 703 C C . ASN A 1 86 ? 11.010 -18.246 -18.327 1.00 87.38 86 ASN A C 1
ATOM 705 O O . ASN A 1 86 ? 11.557 -17.390 -19.010 1.00 87.38 86 ASN A O 1
ATOM 709 N N . ASN A 1 87 ? 9.725 -18.581 -18.488 1.00 86.56 87 ASN A N 1
ATOM 710 C CA . ASN A 1 87 ? 8.840 -18.019 -19.517 1.00 86.56 87 ASN A CA 1
ATOM 711 C C . ASN A 1 87 ? 7.770 -17.100 -18.907 1.00 86.56 87 ASN A C 1
ATOM 713 O O . ASN A 1 87 ? 6.692 -16.935 -19.472 1.00 86.56 87 ASN A O 1
ATOM 717 N N . SER A 1 88 ? 8.046 -16.567 -17.717 1.00 92.06 88 SER A N 1
ATOM 718 C CA . SER A 1 88 ? 7.084 -15.809 -16.932 1.00 92.06 88 SER A CA 1
ATOM 719 C C . SER A 1 88 ? 6.730 -14.467 -17.555 1.00 92.06 88 SER A C 1
ATOM 721 O O . SER A 1 88 ? 7.619 -13.665 -17.839 1.00 92.06 88 SER A O 1
ATOM 723 N N . ALA A 1 89 ? 5.433 -14.181 -17.657 1.00 93.56 89 ALA A N 1
ATOM 724 C CA . ALA A 1 89 ? 4.934 -12.842 -17.950 1.00 93.56 89 ALA A CA 1
ATOM 725 C C . ALA A 1 89 ? 4.988 -11.893 -16.736 1.00 93.56 89 ALA A C 1
ATOM 727 O O . ALA A 1 89 ? 4.732 -10.700 -16.889 1.00 93.56 89 ALA A O 1
ATOM 728 N N . VAL A 1 90 ? 5.312 -12.389 -15.532 1.00 89.94 90 VAL A N 1
ATOM 729 C CA . VAL A 1 90 ? 5.536 -11.530 -14.358 1.00 89.94 90 VAL A CA 1
ATOM 730 C C . VAL A 1 90 ? 6.740 -10.626 -14.651 1.00 89.94 90 VAL A C 1
ATOM 732 O O . VAL A 1 90 ? 7.777 -11.162 -15.056 1.00 89.94 90 VAL A O 1
ATOM 735 N N . PRO A 1 91 ? 6.652 -9.298 -14.449 1.00 87.19 91 PRO A N 1
ATOM 736 C CA . PRO A 1 91 ? 7.769 -8.380 -14.643 1.00 87.19 91 PRO A CA 1
ATOM 737 C C . PRO A 1 91 ? 9.012 -8.783 -13.848 1.00 87.19 91 PRO A C 1
ATOM 739 O O . PRO A 1 91 ? 8.922 -9.260 -12.720 1.00 87.19 91 PRO A O 1
ATOM 742 N N . ASN A 1 92 ? 10.187 -8.573 -14.435 1.00 84.50 92 ASN A N 1
ATOM 743 C CA . ASN A 1 92 ? 11.459 -8.858 -13.789 1.00 84.50 92 ASN A CA 1
ATOM 744 C C . ASN A 1 92 ? 12.025 -7.597 -13.144 1.00 84.50 92 ASN A C 1
ATOM 746 O O . ASN A 1 92 ? 12.572 -6.752 -13.848 1.00 84.50 92 ASN A O 1
ATOM 750 N N . PHE A 1 93 ? 11.981 -7.473 -11.818 1.00 82.00 93 PHE A N 1
ATOM 751 C CA . PHE A 1 93 ? 12.541 -6.277 -11.178 1.00 82.00 93 PHE A CA 1
ATOM 752 C C . PHE A 1 93 ? 14.054 -6.117 -11.426 1.00 82.00 93 PHE A C 1
ATOM 754 O O . PHE A 1 93 ? 14.568 -5.008 -11.361 1.00 82.00 93 PHE A O 1
ATOM 761 N N . LYS A 1 94 ? 14.777 -7.186 -11.799 1.00 79.38 94 LYS A N 1
ATOM 762 C CA . LYS A 1 94 ? 16.197 -7.093 -12.196 1.00 79.38 94 LYS A CA 1
ATOM 763 C C . LYS A 1 94 ? 16.431 -6.269 -13.466 1.00 79.38 94 LYS A C 1
ATOM 765 O O . LYS A 1 94 ? 17.559 -5.863 -13.717 1.00 79.38 94 LYS A O 1
ATOM 770 N N . GLU A 1 95 ? 15.396 -6.052 -14.272 1.00 80.69 95 GLU A N 1
ATOM 771 C CA . GLU A 1 95 ? 15.450 -5.207 -15.470 1.00 80.69 95 GLU A CA 1
ATOM 772 C C . GLU A 1 95 ? 15.168 -3.730 -15.143 1.00 80.69 95 GLU A C 1
ATOM 774 O O . GLU A 1 95 ? 15.315 -2.866 -16.006 1.00 80.69 95 GLU A O 1
ATOM 779 N N . HIS A 1 96 ? 14.797 -3.412 -13.894 1.00 84.31 96 HIS A N 1
ATOM 780 C CA . HIS A 1 96 ? 14.699 -2.035 -13.421 1.00 84.31 96 HIS A CA 1
ATOM 781 C C . HIS A 1 96 ? 16.102 -1.433 -13.317 1.00 84.31 96 HIS A C 1
ATOM 783 O O . HIS A 1 96 ? 16.915 -1.822 -12.480 1.00 84.31 96 HIS A O 1
ATOM 789 N N . SER A 1 97 ? 16.399 -0.495 -14.212 1.00 82.31 97 SER A N 1
ATOM 790 C CA . SER A 1 97 ? 17.716 0.126 -14.315 1.00 82.31 97 SER A CA 1
ATOM 791 C C . SER A 1 97 ? 17.730 1.551 -13.774 1.00 82.31 97 SER A C 1
ATOM 793 O O . SER A 1 97 ? 16.765 2.310 -13.939 1.00 82.31 97 SER A O 1
ATOM 795 N N . VAL A 1 98 ? 18.887 1.941 -13.243 1.00 89.12 98 VAL A N 1
ATOM 796 C CA . VAL A 1 98 ? 19.232 3.330 -12.936 1.00 89.12 98 VAL A CA 1
ATOM 797 C C . VAL A 1 98 ? 20.529 3.698 -13.651 1.00 89.12 98 VAL A C 1
ATOM 799 O O . VAL A 1 98 ? 21.419 2.865 -13.820 1.00 89.12 98 VAL A O 1
ATOM 802 N N . ILE A 1 99 ? 20.629 4.944 -14.097 1.00 88.75 99 ILE A N 1
ATOM 803 C CA . ILE A 1 99 ? 21.853 5.499 -14.670 1.00 88.75 99 ILE A CA 1
ATOM 804 C C . ILE A 1 99 ? 22.705 6.007 -13.513 1.00 88.75 99 ILE A C 1
ATOM 806 O O . ILE A 1 99 ? 22.290 6.914 -12.784 1.00 88.75 99 ILE A O 1
ATOM 810 N N . PHE A 1 100 ? 23.884 5.410 -13.357 1.00 87.38 100 PHE A N 1
ATOM 811 C CA . PHE A 1 100 ? 24.838 5.770 -12.319 1.00 87.38 100 PHE A CA 1
ATOM 812 C C . PHE A 1 100 ? 25.827 6.835 -12.804 1.00 87.38 100 PHE A C 1
ATOM 814 O O . PHE A 1 100 ? 26.285 6.830 -13.946 1.00 87.38 100 PHE A O 1
ATOM 821 N N . ASN A 1 101 ? 26.177 7.730 -11.890 1.00 86.44 101 ASN A N 1
ATOM 822 C CA . ASN A 1 101 ? 27.298 8.648 -11.980 1.00 86.44 101 ASN A CA 1
ATOM 823 C C . ASN A 1 101 ? 28.624 7.877 -11.826 1.00 86.44 101 ASN A C 1
ATOM 825 O O . ASN A 1 101 ? 28.662 6.754 -11.321 1.00 86.44 101 ASN A O 1
ATOM 829 N N . SER A 1 102 ? 29.743 8.508 -12.189 1.00 93.19 102 SER A N 1
ATOM 830 C CA . SER A 1 102 ? 31.084 7.902 -12.100 1.00 93.19 102 SER A CA 1
ATOM 831 C C . SER A 1 102 ? 31.510 7.500 -10.681 1.00 93.19 102 SER A C 1
ATOM 833 O O . SER A 1 102 ? 32.373 6.642 -10.524 1.00 93.19 102 SER A O 1
ATOM 835 N N . ASN A 1 103 ? 30.910 8.093 -9.647 1.00 85.81 103 ASN A N 1
ATOM 836 C CA . ASN A 1 103 ? 31.154 7.783 -8.235 1.00 85.81 103 ASN A CA 1
ATOM 837 C C . ASN A 1 103 ? 30.206 6.706 -7.665 1.00 85.81 103 ASN A C 1
ATOM 839 O O . ASN A 1 103 ? 30.187 6.502 -6.454 1.00 85.81 103 ASN A O 1
ATOM 843 N N . GLY A 1 104 ? 29.395 6.051 -8.504 1.00 79.31 104 GLY A N 1
ATOM 844 C CA . GLY A 1 104 ? 28.467 4.995 -8.089 1.00 79.31 104 GLY A CA 1
ATOM 845 C C . GLY A 1 104 ? 27.149 5.483 -7.476 1.00 79.31 104 GLY A C 1
ATOM 846 O O . GLY A 1 104 ? 26.329 4.656 -7.086 1.00 79.31 104 GLY A O 1
ATOM 847 N N . THR A 1 105 ? 26.901 6.796 -7.402 1.00 82.50 105 THR A N 1
ATOM 848 C CA . THR A 1 105 ? 25.577 7.335 -7.039 1.00 82.50 105 THR A CA 1
ATOM 849 C C . THR A 1 105 ? 24.684 7.456 -8.274 1.00 82.50 105 THR A C 1
ATOM 851 O O . THR A 1 105 ? 25.150 7.283 -9.393 1.00 82.50 105 THR A O 1
ATOM 854 N N . PHE A 1 106 ? 23.402 7.779 -8.112 1.00 84.56 106 PHE A N 1
ATOM 855 C CA . PHE A 1 106 ? 22.549 8.223 -9.220 1.00 84.56 106 PHE A CA 1
ATOM 856 C C . PHE A 1 106 ? 21.942 9.585 -8.885 1.00 84.56 106 PHE A C 1
ATOM 858 O O . PHE A 1 106 ? 21.787 9.937 -7.716 1.00 84.56 106 PHE A O 1
ATOM 865 N N . THR A 1 107 ? 21.577 10.341 -9.917 1.00 81.25 107 THR A N 1
ATOM 866 C CA . THR A 1 107 ? 20.867 11.615 -9.767 1.00 81.25 107 THR A CA 1
ATOM 867 C C . THR A 1 107 ? 19.430 11.444 -10.221 1.00 81.25 107 THR A C 1
ATOM 869 O O . THR A 1 107 ? 19.185 10.877 -11.292 1.00 81.25 107 THR A O 1
ATOM 872 N N . PHE A 1 108 ? 18.489 11.960 -9.428 1.00 83.31 108 PHE A N 1
ATOM 873 C CA . PHE A 1 108 ? 17.103 12.019 -9.860 1.00 83.31 108 PHE A CA 1
ATOM 874 C C . PHE A 1 108 ? 16.969 12.959 -11.064 1.00 83.31 108 PHE A C 1
ATOM 876 O O . PHE A 1 108 ? 17.273 14.145 -10.963 1.00 83.31 108 PHE A O 1
ATOM 883 N N . SER A 1 109 ? 16.500 12.435 -12.194 1.00 86.50 109 SER A N 1
ATOM 884 C CA . SER A 1 109 ? 16.104 13.230 -13.361 1.00 86.50 109 SER A CA 1
ATOM 885 C C . SER A 1 109 ? 14.640 12.965 -13.673 1.00 86.50 109 SER A C 1
ATOM 887 O O . SER A 1 109 ? 14.175 11.833 -13.535 1.00 86.50 109 SER A O 1
ATOM 889 N N . SER A 1 110 ? 13.906 13.993 -14.098 1.00 86.88 110 SER A N 1
ATOM 890 C CA . SER A 1 110 ? 12.525 13.858 -14.568 1.00 86.88 110 SER A CA 1
ATOM 891 C C . SER A 1 110 ? 12.439 13.514 -16.058 1.00 86.88 110 SER A C 1
ATOM 893 O O . SER A 1 110 ? 11.445 12.922 -16.476 1.00 86.88 110 SER A O 1
ATOM 895 N N . SER A 1 111 ? 13.467 13.843 -16.853 1.00 86.88 111 SER A N 1
ATOM 896 C CA . SER A 1 111 ? 13.487 13.614 -18.303 1.00 86.88 111 SER A CA 1
ATOM 897 C C . SER A 1 111 ? 14.920 13.446 -18.854 1.00 86.88 111 SER A C 1
ATOM 899 O O . SER A 1 111 ? 15.695 14.401 -18.807 1.00 86.88 111 SER A O 1
ATOM 901 N N . PRO A 1 112 ? 15.294 12.258 -19.378 1.00 87.25 112 PRO A N 1
ATOM 902 C CA . PRO A 1 112 ? 14.595 10.991 -19.169 1.00 87.25 112 PRO A CA 1
ATOM 903 C C . PRO A 1 112 ? 14.555 10.657 -17.673 1.00 87.25 112 PRO A C 1
ATOM 905 O O . PRO A 1 112 ? 15.475 11.002 -16.927 1.00 87.25 112 PRO A O 1
ATOM 908 N N . ARG A 1 113 ? 13.477 10.008 -17.220 1.00 87.56 113 ARG A N 1
ATOM 909 C CA . ARG A 1 113 ? 13.317 9.719 -15.795 1.00 87.56 113 ARG A CA 1
ATOM 910 C C . ARG A 1 113 ? 14.392 8.740 -15.309 1.00 87.56 113 ARG A C 1
ATOM 912 O O . ARG A 1 113 ? 14.517 7.651 -15.862 1.00 87.56 113 ARG A O 1
ATOM 919 N N . ASN A 1 114 ? 15.111 9.099 -14.249 1.00 89.06 114 ASN A N 1
ATOM 920 C CA . ASN A 1 114 ? 16.109 8.248 -13.601 1.00 89.06 114 ASN A CA 1
ATOM 921 C C . ASN A 1 114 ? 15.971 8.369 -12.077 1.00 89.06 114 ASN A C 1
ATOM 923 O O . ASN A 1 114 ? 16.105 9.487 -11.589 1.00 89.06 114 ASN A O 1
ATOM 927 N N . PRO A 1 115 ? 15.703 7.293 -11.315 1.00 87.00 115 PRO A N 1
ATOM 928 C CA . PRO A 1 115 ? 15.363 5.942 -11.764 1.00 87.00 115 PRO A CA 1
ATOM 929 C C . PRO A 1 115 ? 14.045 5.894 -12.549 1.00 87.00 115 PRO A C 1
ATOM 931 O O . PRO A 1 115 ? 13.155 6.730 -12.355 1.00 87.00 115 PRO A O 1
ATOM 934 N N . SER A 1 116 ? 13.892 4.878 -13.402 1.00 86.00 116 SER A N 1
ATOM 935 C CA . SER A 1 116 ? 12.610 4.605 -14.066 1.00 86.00 116 SER A CA 1
ATOM 936 C C . SER A 1 116 ? 11.490 4.341 -13.041 1.00 86.00 116 SER A C 1
ATOM 938 O O . SER A 1 116 ? 11.747 4.023 -11.874 1.00 86.00 116 SER A O 1
ATOM 940 N N . LEU A 1 117 ? 10.225 4.520 -13.438 1.00 84.69 117 LEU A N 1
ATOM 941 C CA . LEU A 1 117 ? 9.089 4.253 -12.549 1.00 84.69 117 LEU A CA 1
ATOM 942 C C . LEU A 1 117 ? 9.034 2.767 -12.171 1.00 84.69 117 LEU A C 1
ATOM 944 O O . LEU A 1 117 ? 9.224 1.901 -13.017 1.00 84.69 117 LEU A O 1
ATOM 948 N N . VAL A 1 118 ? 8.709 2.485 -10.909 1.00 84.81 118 VAL A N 1
ATOM 949 C CA . VAL A 1 118 ? 8.566 1.110 -10.390 1.00 84.81 118 VAL A CA 1
ATOM 950 C C . VAL A 1 118 ? 7.182 0.511 -10.643 1.00 84.81 118 VAL A C 1
ATOM 952 O O . VAL A 1 118 ? 6.998 -0.693 -10.519 1.00 84.81 118 VAL A O 1
ATOM 955 N N . ILE A 1 119 ? 6.207 1.342 -11.012 1.00 84.19 119 ILE A N 1
ATOM 956 C CA . ILE A 1 119 ? 4.805 0.954 -11.220 1.00 84.19 119 ILE A CA 1
ATOM 957 C C . ILE A 1 119 ? 4.640 -0.207 -12.213 1.00 84.19 119 ILE A C 1
ATOM 959 O O . ILE A 1 119 ? 3.899 -1.133 -11.888 1.00 84.19 119 ILE A O 1
ATOM 963 N N . PRO A 1 120 ? 5.355 -0.252 -13.359 1.00 84.50 120 PRO A N 1
ATOM 964 C CA . PRO A 1 120 ? 5.264 -1.381 -14.290 1.00 84.50 120 PRO A CA 1
ATOM 965 C C . PRO A 1 120 ? 5.709 -2.726 -13.702 1.00 84.50 120 PRO A C 1
ATOM 967 O O . PRO A 1 120 ? 5.437 -3.767 -14.289 1.00 84.50 120 PRO A O 1
ATOM 970 N N . PHE A 1 121 ? 6.399 -2.712 -12.560 1.00 85.25 121 PHE A N 1
ATOM 971 C CA . PHE A 1 121 ? 6.919 -3.903 -11.897 1.00 85.25 121 PHE A CA 1
ATOM 972 C C . PHE A 1 121 ? 6.096 -4.322 -10.672 1.00 85.25 121 PHE A C 1
ATOM 974 O O . PHE A 1 121 ? 6.485 -5.244 -9.959 1.00 85.25 121 PHE A O 1
ATOM 981 N N . GLN A 1 122 ? 4.968 -3.661 -10.398 1.00 87.75 122 GLN A N 1
ATOM 982 C CA . GLN A 1 122 ? 4.119 -4.017 -9.265 1.00 87.75 122 GLN A CA 1
ATOM 983 C C . GLN A 1 122 ? 3.327 -5.292 -9.538 1.00 87.75 122 GLN A C 1
ATOM 985 O O . GLN A 1 122 ? 2.625 -5.423 -10.542 1.00 87.75 122 GLN A O 1
ATOM 990 N N . VAL A 1 123 ? 3.419 -6.226 -8.595 1.00 88.50 123 VAL A N 1
ATOM 991 C CA . VAL A 1 123 ? 2.717 -7.507 -8.620 1.00 88.50 123 VAL A CA 1
ATOM 992 C C . VAL A 1 123 ? 1.956 -7.653 -7.313 1.00 88.50 123 VAL A C 1
ATOM 994 O O . VAL A 1 123 ? 2.518 -7.513 -6.228 1.00 88.50 123 VAL A O 1
ATOM 997 N N . TYR A 1 124 ? 0.668 -7.940 -7.427 1.00 88.44 124 TYR A N 1
ATOM 998 C CA . TYR A 1 124 ? -0.228 -8.157 -6.303 1.00 88.44 124 TYR A CA 1
ATOM 999 C C . TYR A 1 124 ? -0.393 -9.652 -6.057 1.00 88.44 124 TYR A C 1
ATOM 1001 O O . TYR A 1 124 ? -0.418 -10.445 -7.000 1.00 88.44 124 TYR A O 1
ATOM 1009 N N . ALA A 1 125 ? -0.542 -10.024 -4.788 1.00 86.31 125 ALA A N 1
ATOM 1010 C CA . ALA A 1 125 ? -0.749 -11.396 -4.354 1.00 86.31 125 ALA A CA 1
ATOM 1011 C C . ALA A 1 125 ? -2.011 -11.485 -3.489 1.00 86.31 125 ALA A C 1
ATOM 1013 O O . ALA A 1 125 ? -2.006 -11.069 -2.332 1.00 86.31 125 ALA A O 1
ATOM 1014 N N . ASP A 1 126 ? -3.074 -12.067 -4.042 1.00 85.12 126 ASP A N 1
ATOM 1015 C CA . ASP A 1 126 ? -4.274 -12.428 -3.286 1.00 85.12 126 ASP A CA 1
ATOM 1016 C C . ASP A 1 126 ? -4.126 -13.879 -2.813 1.00 85.12 126 ASP A C 1
ATOM 1018 O O . ASP A 1 126 ? -3.873 -14.771 -3.620 1.00 85.12 126 ASP A O 1
ATOM 1022 N N . TYR A 1 127 ? -4.296 -14.153 -1.523 1.00 80.38 127 TYR A N 1
ATOM 1023 C CA . TYR A 1 127 ? -4.284 -15.518 -0.995 1.00 80.38 127 TYR A CA 1
ATOM 1024 C C . TYR A 1 127 ? -5.224 -15.656 0.198 1.00 80.38 127 TYR A C 1
ATOM 1026 O O . TYR A 1 127 ? -5.497 -14.694 0.916 1.00 80.38 127 TYR A O 1
ATOM 1034 N N . ASN A 1 128 ? -5.725 -16.873 0.423 1.00 74.31 128 ASN A N 1
ATOM 1035 C CA . ASN A 1 128 ? -6.537 -17.155 1.596 1.00 74.31 128 ASN A CA 1
ATOM 1036 C C . ASN A 1 128 ? -5.631 -17.248 2.815 1.00 74.31 128 ASN A C 1
ATOM 1038 O O . ASN A 1 128 ? -4.824 -18.172 2.942 1.00 74.31 128 ASN A O 1
ATOM 1042 N N . PHE A 1 129 ? -5.819 -16.317 3.736 1.00 66.94 129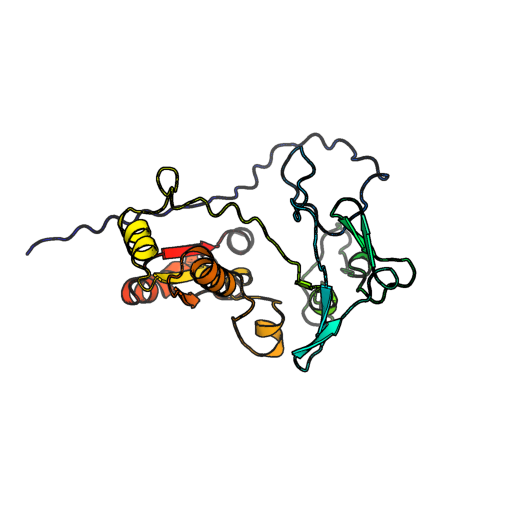 PHE A N 1
ATOM 1043 C CA . PHE A 1 129 ? -5.186 -16.353 5.036 1.00 66.94 129 PHE A CA 1
ATOM 1044 C C . PHE A 1 129 ? -6.232 -16.793 6.062 1.00 66.94 129 PHE A C 1
ATOM 1046 O O . PHE A 1 129 ? -7.121 -16.021 6.412 1.00 66.94 129 PHE A O 1
ATOM 1053 N N . LYS A 1 130 ? -6.195 -18.072 6.462 1.00 55.38 130 LYS A N 1
ATOM 1054 C CA . LYS A 1 130 ? -7.173 -18.641 7.409 1.00 55.38 130 LYS A CA 1
ATOM 1055 C C . LYS A 1 130 ? -6.878 -18.296 8.868 1.00 55.38 130 LYS A C 1
ATOM 1057 O O . LYS A 1 130 ? -7.805 -18.276 9.664 1.00 55.38 130 LYS A O 1
ATOM 1062 N N . ASP A 1 131 ? -5.632 -17.950 9.173 1.00 52.28 131 ASP A N 1
ATOM 1063 C CA . ASP A 1 131 ? -5.150 -17.816 10.542 1.00 52.28 131 ASP A CA 1
ATOM 1064 C C . ASP A 1 131 ? -4.374 -16.503 10.693 1.00 52.28 131 ASP A C 1
ATOM 1066 O O . ASP A 1 131 ? -3.164 -16.493 10.929 1.00 52.28 131 ASP A O 1
ATOM 1070 N N . LEU A 1 132 ? -5.067 -15.360 10.583 1.00 53.44 132 LEU A N 1
ATOM 1071 C CA . LEU A 1 132 ? -4.681 -14.297 11.509 1.00 53.44 132 LEU A CA 1
ATOM 1072 C C . LEU A 1 132 ? -4.986 -14.933 12.852 1.00 53.44 132 LEU A C 1
ATOM 1074 O O . LEU A 1 132 ? -6.155 -15.154 13.168 1.00 53.44 132 LEU A O 1
ATOM 1078 N N . GLU A 1 133 ? -3.949 -15.256 13.622 1.00 49.66 133 GLU A N 1
ATOM 1079 C CA . GLU A 1 133 ? -4.077 -15.089 15.058 1.00 49.66 133 GLU A CA 1
ATOM 1080 C C . GLU A 1 133 ? -4.527 -13.640 15.226 1.00 49.66 133 GLU A C 1
ATOM 1082 O O . GLU A 1 133 ? -3.732 -12.702 15.287 1.00 49.66 133 GLU A O 1
ATOM 1087 N N . ILE A 1 134 ? -5.846 -13.442 15.172 1.00 49.25 134 ILE A N 1
ATOM 1088 C CA . ILE A 1 134 ? -6.480 -12.288 15.752 1.00 49.25 134 ILE A CA 1
ATOM 1089 C C . ILE A 1 134 ? -5.909 -12.343 17.150 1.00 49.25 134 ILE A C 1
ATOM 1091 O O . ILE A 1 134 ? -6.121 -13.328 17.862 1.00 49.25 134 ILE A O 1
ATOM 1095 N N . ILE A 1 135 ? -5.088 -11.355 17.495 1.00 51.12 135 ILE A N 1
ATOM 1096 C CA . ILE A 1 135 ? -4.716 -11.129 18.882 1.00 51.12 135 ILE A CA 1
ATOM 1097 C C . ILE A 1 135 ? -6.073 -11.035 19.571 1.00 51.12 135 ILE A C 1
ATOM 1099 O O . ILE A 1 135 ? -6.797 -10.067 19.345 1.00 51.12 135 ILE A O 1
ATOM 1103 N N . ASN A 1 136 ? -6.483 -12.127 20.220 1.00 46.75 136 ASN A N 1
ATOM 1104 C CA . ASN A 1 136 ? -7.877 -12.439 20.517 1.00 46.75 136 ASN A CA 1
ATOM 1105 C C . ASN A 1 136 ? -8.379 -11.450 21.557 1.00 46.75 136 ASN A C 1
ATOM 1107 O O . ASN A 1 136 ? -8.336 -11.755 22.739 1.00 46.75 136 ASN A O 1
ATOM 1111 N N . GLY A 1 137 ? -8.744 -10.232 21.152 1.00 51.00 137 GLY A N 1
ATOM 1112 C CA . GLY A 1 137 ? -9.184 -9.151 22.033 1.00 51.00 137 GLY A CA 1
ATOM 1113 C C . GLY A 1 137 ? -8.257 -8.826 23.214 1.00 51.00 137 GLY A C 1
ATOM 1114 O O . GLY A 1 137 ? -8.618 -7.973 24.029 1.00 51.00 137 GLY A O 1
ATOM 1115 N N . ASP A 1 138 ? -7.094 -9.476 23.340 1.00 55.81 138 ASP A N 1
ATOM 1116 C CA . ASP A 1 138 ? -6.167 -9.280 24.439 1.00 55.81 138 ASP A CA 1
ATOM 1117 C C . ASP A 1 138 ? -5.294 -8.081 24.117 1.00 55.81 138 ASP A C 1
ATOM 1119 O O . ASP A 1 138 ? -4.132 -8.141 23.717 1.00 55.81 138 ASP A O 1
ATOM 1123 N N . PHE A 1 139 ? -5.925 -6.930 24.288 1.00 60.31 139 PHE A N 1
ATOM 1124 C CA . PHE A 1 139 ? -5.252 -5.657 24.249 1.00 60.31 139 PHE A CA 1
ATOM 1125 C C . PHE A 1 139 ? -4.324 -5.455 25.459 1.00 60.31 139 PHE A C 1
ATOM 1127 O O . PHE A 1 139 ? -3.712 -4.386 25.544 1.00 60.31 139 PHE A O 1
ATOM 1134 N N . GLY A 1 140 ? -4.234 -6.407 26.399 1.00 54.09 140 GLY A N 1
ATOM 1135 C CA . GLY A 1 140 ? -3.489 -6.293 27.653 1.00 54.09 140 GLY A CA 1
ATOM 1136 C C . GLY A 1 140 ? -2.029 -5.900 27.448 1.00 54.09 140 GLY A C 1
ATOM 1137 O O . GLY A 1 140 ? -1.535 -5.036 28.165 1.00 54.09 140 GLY A O 1
ATOM 1138 N N . ASN A 1 141 ? -1.399 -6.406 26.382 1.00 56.59 141 ASN A N 1
ATOM 1139 C CA . ASN A 1 141 ? -0.007 -6.101 26.023 1.00 56.59 141 ASN A CA 1
ATOM 1140 C C . ASN A 1 141 ? 0.147 -5.076 24.882 1.00 56.59 141 ASN A C 1
ATOM 1142 O O . ASN A 1 141 ? 1.252 -4.855 24.391 1.00 56.59 141 ASN A O 1
ATOM 1146 N N . THR A 1 142 ? -0.941 -4.448 24.424 1.00 64.00 142 THR A N 1
ATOM 1147 C CA . THR A 1 142 ? -0.882 -3.483 23.309 1.00 64.00 142 THR A CA 1
ATOM 1148 C C . THR A 1 142 ? -0.610 -2.060 23.802 1.00 64.00 142 THR A C 1
ATOM 1150 O O . THR A 1 142 ? -1.191 -1.621 24.799 1.00 64.00 142 THR A O 1
ATOM 1153 N N . LEU A 1 143 ? 0.199 -1.311 23.038 1.00 69.50 143 LEU A N 1
ATOM 1154 C CA . LEU A 1 143 ? 0.508 0.118 23.243 1.00 69.50 143 LEU A CA 1
ATOM 1155 C C . LEU A 1 143 ? -0.688 1.060 22.993 1.00 69.50 143 LEU A C 1
ATOM 1157 O O . LEU A 1 143 ? -0.545 2.279 23.052 1.00 69.50 143 LEU A O 1
ATOM 1161 N N . LEU A 1 144 ? -1.872 0.521 22.688 1.00 77.25 144 LEU A N 1
ATOM 1162 C CA . LEU A 1 144 ? -3.073 1.326 22.496 1.00 77.25 144 LEU A CA 1
ATOM 1163 C C . LEU A 1 144 ? -3.531 1.922 23.833 1.00 77.25 144 LEU A C 1
ATOM 1165 O O . LEU A 1 144 ? -3.421 1.291 24.885 1.00 77.25 144 LEU A O 1
ATOM 1169 N N . SER A 1 145 ? -4.102 3.125 23.799 1.00 83.25 145 SER A N 1
ATOM 1170 C CA . SER A 1 145 ? -4.739 3.692 24.990 1.00 83.25 145 SER A CA 1
ATOM 1171 C C . SER A 1 145 ? -6.047 2.962 25.310 1.00 83.25 145 SER A C 1
ATOM 1173 O O . SER A 1 145 ? -6.693 2.398 24.424 1.00 83.25 145 SER A O 1
ATOM 1175 N N . GLN A 1 146 ? -6.464 2.996 26.579 1.00 83.69 146 GLN A N 1
ATOM 1176 C CA . GLN A 1 146 ? -7.703 2.355 27.033 1.00 83.69 146 GLN A CA 1
ATO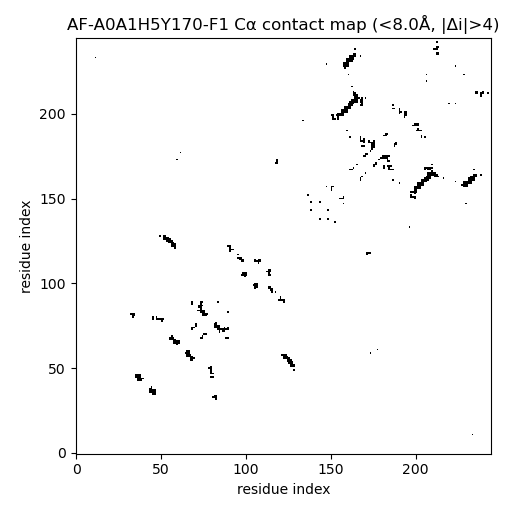M 1177 C C . GLN A 1 146 ? -8.930 2.827 26.237 1.00 83.69 146 GLN A C 1
ATOM 1179 O O . GLN A 1 146 ? -9.735 2.004 25.810 1.00 83.69 146 GLN A O 1
ATOM 1184 N N . ARG A 1 147 ? -8.996 4.128 25.928 1.00 89.62 147 ARG A N 1
ATOM 1185 C CA . ARG A 1 147 ? -10.038 4.719 25.078 1.00 89.62 147 ARG A CA 1
ATOM 1186 C C . ARG A 1 147 ? -10.135 4.020 23.720 1.00 89.62 147 ARG A C 1
ATOM 1188 O O . ARG A 1 147 ? -11.221 3.663 23.291 1.00 89.62 147 ARG A O 1
ATOM 1195 N N . ILE A 1 148 ? -9.008 3.799 23.040 1.00 89.38 148 ILE A N 1
ATOM 1196 C CA . ILE A 1 148 ? -9.003 3.143 21.722 1.00 89.38 148 ILE A CA 1
ATOM 1197 C C . ILE A 1 148 ? -9.429 1.682 21.833 1.00 89.38 148 ILE A C 1
ATOM 1199 O O . ILE A 1 148 ? -10.206 1.211 21.006 1.00 89.38 148 ILE A O 1
ATOM 1203 N N . LYS A 1 149 ? -8.974 0.979 22.876 1.00 85.81 149 LYS A N 1
ATOM 1204 C CA . LYS A 1 149 ? -9.387 -0.406 23.146 1.00 85.81 149 LYS A CA 1
ATOM 1205 C C . LYS A 1 149 ? -10.902 -0.503 23.315 1.00 85.81 149 LYS A C 1
ATOM 1207 O O . LYS A 1 149 ? -11.515 -1.404 22.755 1.00 85.81 149 LYS A O 1
ATOM 1212 N N . GLU A 1 150 ? -11.505 0.420 24.058 1.00 88.75 150 GLU A N 1
ATOM 1213 C CA . GLU A 1 150 ? -12.957 0.483 24.264 1.00 88.75 150 GLU A CA 1
ATOM 1214 C C . GLU A 1 150 ? -13.704 0.768 22.962 1.00 88.75 150 GLU A C 1
ATOM 1216 O O . GLU A 1 150 ? -14.611 0.012 22.619 1.00 88.75 150 GLU A O 1
ATOM 1221 N N . LYS A 1 151 ? -13.261 1.759 22.176 1.00 91.69 151 LYS A N 1
ATOM 1222 C CA . LYS A 1 151 ? -13.859 2.041 20.861 1.00 91.69 151 LYS A CA 1
ATOM 1223 C C . LYS A 1 151 ? -13.821 0.822 19.937 1.00 91.69 151 LYS A C 1
ATOM 1225 O O . LYS A 1 151 ? -14.819 0.517 19.290 1.00 91.69 151 LYS A O 1
ATOM 1230 N N . LEU A 1 152 ? -12.695 0.105 19.897 1.00 87.50 152 LEU A N 1
ATOM 1231 C CA . LEU A 1 152 ? -12.558 -1.123 19.109 1.00 87.50 152 LEU A CA 1
ATOM 1232 C C . LEU A 1 152 ? -13.500 -2.229 19.605 1.00 87.50 152 LEU A C 1
ATOM 1234 O O . LEU A 1 152 ? -14.203 -2.835 18.805 1.00 87.50 152 LEU A O 1
ATOM 1238 N N . LYS A 1 153 ? -13.567 -2.463 20.923 1.00 86.00 153 LYS A N 1
ATOM 1239 C CA . LYS A 1 153 ? -14.473 -3.462 21.524 1.00 86.00 153 LYS A CA 1
ATOM 1240 C C . LYS A 1 153 ? -15.948 -3.163 21.255 1.00 86.00 153 LYS A C 1
ATOM 1242 O O . LYS A 1 153 ? -16.732 -4.087 21.064 1.00 86.00 153 LYS A O 1
ATOM 1247 N N . ASN A 1 154 ? -16.311 -1.886 21.232 1.00 90.44 154 ASN A N 1
ATOM 1248 C CA . ASN A 1 154 ? -17.683 -1.428 21.039 1.00 90.44 154 ASN A CA 1
ATOM 1249 C C . ASN A 1 154 ? -18.058 -1.224 19.561 1.00 90.44 154 ASN A C 1
ATOM 1251 O O . ASN A 1 154 ? -19.152 -0.738 19.278 1.00 90.44 154 ASN A O 1
ATOM 1255 N N . ASN A 1 155 ? -17.183 -1.579 18.609 1.00 90.06 155 ASN A N 1
ATOM 1256 C CA . ASN A 1 155 ? -17.364 -1.318 17.175 1.00 90.06 155 ASN A CA 1
ATOM 1257 C C . ASN A 1 155 ? -17.577 0.170 16.830 1.00 90.06 155 ASN A C 1
ATOM 1259 O O . ASN A 1 155 ? -18.203 0.505 15.820 1.00 90.06 155 ASN A O 1
ATOM 1263 N N . GLU A 1 156 ? -17.060 1.080 17.652 1.00 92.56 156 GLU A N 1
ATOM 1264 C CA . GLU A 1 156 ? -17.161 2.516 17.416 1.00 92.56 156 GLU A CA 1
ATOM 1265 C C . GLU A 1 156 ? -16.252 2.951 16.259 1.00 92.56 156 GLU A C 1
ATOM 1267 O O . GLU A 1 156 ? -15.254 2.299 15.933 1.00 92.56 156 GLU A O 1
ATOM 1272 N N . LEU A 1 157 ? -16.600 4.083 15.638 1.00 95.38 157 LEU A N 1
ATOM 1273 C CA . LEU A 1 157 ? -15.800 4.694 14.579 1.00 95.38 157 LEU A CA 1
ATOM 1274 C C . LEU A 1 157 ? -14.421 5.101 15.114 1.00 95.38 157 LEU A C 1
ATOM 1276 O O . LEU A 1 157 ? -14.329 5.874 16.069 1.00 95.38 157 LEU A O 1
ATOM 1280 N N . ILE A 1 158 ? -13.362 4.651 14.444 1.00 95.38 158 ILE A N 1
ATOM 1281 C CA . ILE A 1 158 ? -11.988 5.104 14.672 1.00 95.38 158 ILE A CA 1
ATOM 1282 C C . ILE A 1 158 ? -11.616 6.140 13.612 1.00 95.38 158 ILE A C 1
ATOM 1284 O O . ILE A 1 158 ? -11.630 5.838 12.420 1.00 95.38 158 ILE A O 1
ATOM 1288 N N . LYS A 1 159 ? -11.248 7.348 14.030 1.00 96.38 159 LYS A N 1
ATOM 1289 C CA . LYS A 1 159 ? -10.648 8.357 13.152 1.00 96.38 159 LYS A CA 1
ATOM 1290 C C . LYS A 1 159 ? -9.130 8.197 13.142 1.00 96.38 159 LYS A C 1
ATOM 1292 O O . LYS A 1 159 ? -8.486 8.372 14.176 1.00 96.38 159 LYS A O 1
ATOM 1297 N N . LEU A 1 160 ? -8.567 7.863 11.991 1.00 94.81 160 LEU A N 1
ATOM 1298 C CA . LEU A 1 160 ? -7.132 7.730 11.778 1.00 94.81 160 LEU A CA 1
ATOM 1299 C C . LEU A 1 160 ? -6.637 8.920 10.956 1.00 94.81 160 LEU A C 1
ATOM 1301 O O . LEU A 1 160 ? -6.966 9.043 9.782 1.00 94.81 160 LEU A O 1
ATOM 1305 N N . GLY A 1 161 ? -5.819 9.769 11.563 1.00 95.69 161 GLY A N 1
ATOM 1306 C CA . GLY A 1 161 ? -5.052 10.777 10.844 1.00 95.69 161 GLY A CA 1
ATOM 1307 C C . GLY A 1 161 ? -3.705 10.208 10.421 1.00 95.69 161 GLY A C 1
ATOM 1308 O O . GLY A 1 161 ? -3.075 9.492 11.196 1.00 95.69 161 GLY A O 1
ATOM 1309 N N . VAL A 1 162 ? -3.228 10.533 9.226 1.00 95.56 162 VAL A N 1
ATOM 1310 C CA . VAL A 1 162 ? -1.856 10.217 8.810 1.00 95.56 162 VAL A CA 1
ATOM 1311 C C . VAL A 1 162 ? -1.191 11.465 8.276 1.00 95.56 162 VAL A C 1
ATOM 1313 O O . VAL A 1 162 ? -1.745 12.133 7.412 1.00 95.56 162 VAL A O 1
ATOM 1316 N N . ILE A 1 163 ? -0.005 11.767 8.784 1.00 95.25 163 ILE A N 1
ATOM 1317 C CA . ILE A 1 163 ? 0.856 12.817 8.265 1.00 95.25 163 ILE A CA 1
ATOM 1318 C C . ILE A 1 163 ? 2.240 12.242 7.989 1.00 95.25 163 ILE A C 1
ATOM 1320 O O . ILE A 1 163 ? 2.803 11.520 8.814 1.00 95.25 163 ILE A O 1
ATOM 1324 N N . GLY A 1 164 ? 2.787 12.566 6.827 1.00 94.00 164 GLY A N 1
ATOM 1325 C CA . GLY A 1 164 ? 4.082 12.063 6.427 1.00 94.00 164 GLY A CA 1
ATOM 1326 C C . GLY A 1 164 ? 4.520 12.527 5.054 1.00 94.00 164 GLY A C 1
ATOM 1327 O O . GLY A 1 164 ? 4.099 13.579 4.565 1.00 94.00 164 GLY A O 1
ATOM 1328 N N . THR A 1 165 ? 5.373 11.717 4.441 1.00 93.06 165 THR A N 1
ATOM 1329 C CA . THR A 1 165 ? 6.043 12.031 3.182 1.00 93.06 165 THR A CA 1
ATOM 1330 C C . THR A 1 165 ? 5.257 11.527 1.965 1.00 93.06 165 THR A C 1
ATOM 1332 O O . THR A 1 165 ? 4.067 11.207 2.029 1.00 93.06 165 THR A O 1
ATOM 1335 N N . SER A 1 166 ? 5.946 11.400 0.827 1.00 91.81 166 SER A N 1
ATOM 1336 C CA . SER A 1 166 ? 5.430 10.757 -0.380 1.00 91.81 166 SER A CA 1
ATOM 1337 C C . SER A 1 166 ? 4.983 9.313 -0.135 1.00 91.81 166 SER A C 1
ATOM 1339 O O . SER A 1 166 ? 4.044 8.864 -0.786 1.00 91.81 166 SER A O 1
ATOM 1341 N N . ILE A 1 167 ? 5.598 8.594 0.810 1.00 90.69 167 ILE A N 1
ATOM 1342 C CA . ILE A 1 167 ? 5.217 7.213 1.142 1.00 90.69 167 ILE A CA 1
ATOM 1343 C C . ILE A 1 167 ? 3.794 7.194 1.700 1.00 90.69 167 ILE A C 1
ATOM 1345 O O . ILE A 1 167 ? 2.924 6.497 1.174 1.00 90.69 167 ILE A O 1
ATOM 1349 N N . SER A 1 168 ? 3.538 8.013 2.720 1.00 93.50 168 SER A N 1
ATOM 1350 C CA . SER A 1 168 ? 2.212 8.150 3.323 1.00 93.50 168 SER A CA 1
ATOM 1351 C C . SER A 1 168 ? 1.192 8.774 2.378 1.00 93.50 168 SER A C 1
ATOM 1353 O O . SER A 1 168 ? 0.036 8.355 2.375 1.00 93.50 168 SER A O 1
ATOM 1355 N N . ALA A 1 169 ? 1.616 9.698 1.511 1.00 93.06 169 ALA A N 1
ATOM 1356 C CA . ALA A 1 169 ? 0.770 10.263 0.458 1.00 93.06 169 ALA A CA 1
ATOM 1357 C C . ALA A 1 169 ? 0.369 9.232 -0.617 1.00 93.06 169 ALA A C 1
ATOM 1359 O O . ALA A 1 169 ? -0.554 9.480 -1.387 1.00 93.06 169 ALA A O 1
ATOM 1360 N N . GLY A 1 170 ? 1.027 8.068 -0.665 1.00 91.56 170 GLY A N 1
ATOM 1361 C CA . GLY A 1 170 ? 0.682 6.994 -1.591 1.00 91.56 170 GLY A CA 1
ATOM 1362 C C . GLY A 1 170 ? 1.483 6.975 -2.882 1.00 91.56 170 GLY A C 1
ATOM 1363 O O . GLY A 1 170 ? 1.022 6.379 -3.860 1.00 91.56 170 GLY A O 1
ATOM 1364 N N . ALA A 1 171 ? 2.660 7.605 -2.903 1.00 88.81 171 ALA A N 1
ATOM 1365 C CA . ALA A 1 171 ? 3.491 7.698 -4.090 1.00 88.81 171 ALA A CA 1
ATOM 1366 C C . ALA A 1 171 ? 3.734 6.323 -4.709 1.00 88.81 171 ALA A C 1
ATOM 1368 O O . ALA A 1 171 ? 4.153 5.368 -4.053 1.00 88.81 171 ALA A O 1
ATOM 1369 N N . HIS A 1 172 ? 3.465 6.257 -6.008 1.00 86.00 172 HIS A N 1
ATOM 1370 C CA . HIS A 1 172 ? 3.545 5.048 -6.814 1.00 86.00 172 HIS A CA 1
ATOM 1371 C C . HIS A 1 172 ? 2.624 3.904 -6.374 1.00 86.00 172 HIS A C 1
ATOM 1373 O O . HIS A 1 172 ? 2.796 2.808 -6.885 1.00 86.00 172 HIS A O 1
ATOM 1379 N N . THR A 1 173 ? 1.621 4.095 -5.515 1.00 88.19 173 THR A N 1
ATOM 1380 C CA . THR A 1 173 ? 0.497 3.144 -5.509 1.00 88.19 173 THR A CA 1
ATOM 1381 C C . THR A 1 173 ? -0.269 3.289 -6.821 1.00 88.19 173 THR A C 1
ATOM 1383 O O . THR A 1 173 ? -0.385 4.396 -7.351 1.00 88.19 173 THR A O 1
ATOM 1386 N N . TYR A 1 174 ? -0.774 2.183 -7.365 1.00 87.44 174 TYR A N 1
ATOM 1387 C CA . TYR A 1 174 ? -1.485 2.203 -8.642 1.00 87.44 174 TYR A CA 1
ATOM 1388 C C . TYR A 1 174 ? -2.664 3.197 -8.630 1.00 87.44 174 TYR A C 1
ATOM 1390 O O . TYR A 1 174 ? -2.773 4.031 -9.527 1.00 87.44 174 TYR A O 1
ATOM 1398 N N . GLU A 1 175 ? -3.506 3.162 -7.587 1.00 88.50 175 GLU A N 1
ATOM 1399 C CA . GLU A 1 175 ? -4.679 4.049 -7.484 1.00 88.50 175 GLU A CA 1
ATOM 1400 C C . GLU A 1 175 ? -4.299 5.523 -7.367 1.00 88.50 175 GLU A C 1
ATOM 1402 O O . GLU A 1 175 ? -4.922 6.365 -8.011 1.00 88.50 175 GLU A O 1
ATOM 1407 N N . ASN A 1 176 ? -3.252 5.850 -6.610 1.00 89.38 176 ASN A N 1
ATOM 1408 C CA . ASN A 1 176 ? -2.823 7.238 -6.495 1.00 89.38 176 ASN A CA 1
ATOM 1409 C C . ASN A 1 176 ? -2.225 7.729 -7.817 1.00 89.38 176 ASN A C 1
ATOM 1411 O O . ASN A 1 176 ? -2.563 8.811 -8.284 1.00 89.38 176 ASN A O 1
ATOM 1415 N N . PHE A 1 177 ? -1.384 6.915 -8.457 1.00 87.31 177 PHE A N 1
ATOM 1416 C CA . PHE A 1 177 ? -0.660 7.334 -9.650 1.00 87.31 177 PHE A CA 1
ATOM 1417 C C . PHE A 1 177 ? -1.547 7.483 -10.890 1.00 87.31 177 PHE A C 1
ATOM 1419 O O . PHE A 1 177 ? -1.380 8.439 -11.643 1.00 87.31 177 PHE A O 1
ATOM 1426 N N . PHE A 1 178 ? -2.468 6.545 -11.128 1.00 86.94 178 PHE A N 1
ATOM 1427 C CA . PHE A 1 178 ? -3.313 6.570 -12.328 1.00 86.94 178 PHE A CA 1
ATOM 1428 C C . PHE A 1 178 ? -4.665 7.248 -12.115 1.00 86.94 178 PHE A C 1
ATOM 1430 O O . PHE A 1 178 ? -5.310 7.627 -13.096 1.00 86.94 178 PHE A O 1
ATOM 1437 N N . HIS A 1 179 ? -5.117 7.385 -10.867 1.00 87.00 179 HIS A N 1
ATOM 1438 C CA . HIS A 1 179 ? -6.495 7.783 -10.579 1.00 87.00 179 HIS A CA 1
ATOM 1439 C C . HIS A 1 179 ? -6.654 8.803 -9.454 1.00 87.00 179 HIS A C 1
ATOM 1441 O O . HIS A 1 179 ? -7.795 9.086 -9.092 1.00 87.00 179 HIS A O 1
ATOM 1447 N N . ASP A 1 180 ? -5.555 9.336 -8.912 1.00 88.44 180 ASP A N 1
ATOM 1448 C CA . ASP A 1 180 ? -5.577 1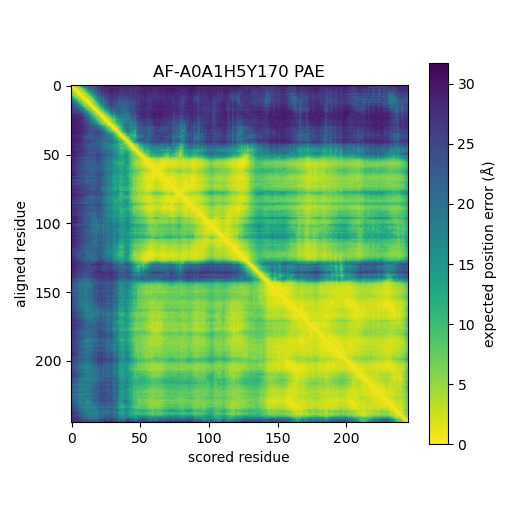0.320 -7.823 1.00 88.44 180 ASP A CA 1
ATOM 1449 C C . ASP A 1 180 ? -6.443 9.856 -6.633 1.00 88.44 180 ASP A C 1
ATOM 1451 O O . ASP A 1 180 ? -7.282 10.575 -6.094 1.00 88.44 180 ASP A O 1
ATOM 1455 N N . ASN A 1 181 ? -6.299 8.575 -6.277 1.00 89.06 181 ASN A N 1
ATOM 1456 C CA . ASN A 1 181 ? -7.126 7.901 -5.284 1.00 89.06 181 ASN A CA 1
ATOM 1457 C C . ASN A 1 181 ? -6.262 7.187 -4.229 1.00 89.06 181 ASN A C 1
ATOM 1459 O O . ASN A 1 181 ? -5.253 6.561 -4.545 1.00 89.06 181 ASN A O 1
ATOM 1463 N N . ASP A 1 182 ? -6.659 7.253 -2.959 1.00 89.88 182 ASP A N 1
ATOM 1464 C CA . ASP A 1 182 ? -5.872 6.763 -1.825 1.00 89.88 182 ASP A CA 1
ATOM 1465 C C . ASP A 1 182 ? -6.210 5.327 -1.374 1.00 89.88 182 ASP A C 1
ATOM 1467 O O . ASP A 1 182 ? -5.596 4.811 -0.438 1.00 89.88 182 ASP A O 1
ATOM 1471 N N . THR A 1 183 ? -7.133 4.635 -2.044 1.00 90.31 183 THR A N 1
ATOM 1472 C CA . THR A 1 183 ? -7.677 3.327 -1.614 1.00 90.31 183 THR A CA 1
ATOM 1473 C C . THR A 1 183 ? -6.664 2.174 -1.561 1.00 90.31 183 THR A C 1
ATOM 1475 O O . THR A 1 183 ? -6.948 1.123 -0.980 1.00 90.31 183 THR A O 1
ATOM 1478 N N . GLN A 1 184 ? -5.475 2.347 -2.144 1.00 88.00 184 GLN A N 1
ATOM 1479 C CA . GLN A 1 184 ? -4.362 1.389 -2.067 1.00 88.00 184 GLN A CA 1
ATOM 1480 C C . GLN A 1 184 ? -3.189 1.873 -1.207 1.00 88.00 184 GLN A C 1
ATOM 1482 O O . GLN A 1 184 ? -2.171 1.189 -1.104 1.00 88.00 184 GLN A O 1
ATOM 1487 N N . THR A 1 185 ? -3.310 3.032 -0.570 1.00 91.06 185 THR A N 1
ATOM 1488 C CA . THR A 1 185 ? -2.277 3.542 0.332 1.00 91.06 185 THR A CA 1
ATOM 1489 C C . THR A 1 185 ? -2.285 2.766 1.644 1.00 91.06 185 THR A C 1
ATOM 1491 O O . THR A 1 185 ? -3.329 2.287 2.097 1.00 91.06 185 THR A O 1
ATOM 1494 N N . TYR A 1 186 ? -1.124 2.629 2.289 1.00 90.75 186 TYR A N 1
ATOM 1495 C CA . TYR A 1 186 ? -1.056 1.918 3.567 1.00 90.75 186 TYR A CA 1
ATOM 1496 C C . TYR A 1 186 ? -1.969 2.533 4.655 1.00 90.75 186 TYR A C 1
ATOM 1498 O O . TYR A 1 186 ? -2.528 1.751 5.431 1.00 90.75 186 TYR A O 1
ATOM 1506 N N . PRO A 1 187 ? -2.209 3.866 4.721 1.00 92.31 187 PRO A N 1
ATOM 1507 C CA . PRO A 1 187 ? -3.202 4.447 5.624 1.00 92.31 187 PRO A CA 1
ATOM 1508 C C . PRO A 1 187 ? -4.604 3.886 5.398 1.00 92.31 187 PRO A C 1
ATOM 1510 O O . PRO A 1 187 ? -5.240 3.394 6.332 1.00 92.31 187 PRO A O 1
ATOM 1513 N N . TYR A 1 188 ? -5.064 3.885 4.145 1.00 93.62 188 TYR A N 1
ATOM 1514 C CA . TYR A 1 188 ? -6.379 3.363 3.795 1.00 93.62 188 TYR A CA 1
ATOM 1515 C C . TYR A 1 188 ? -6.481 1.857 4.072 1.00 93.62 188 TYR A C 1
ATOM 1517 O O . TYR A 1 188 ? -7.443 1.382 4.683 1.00 93.62 188 TYR A O 1
ATOM 1525 N N . LEU A 1 189 ? -5.454 1.092 3.685 1.00 90.38 189 LEU A N 1
ATOM 1526 C CA . LEU A 1 189 ? -5.385 -0.348 3.940 1.00 90.38 189 LEU A CA 1
ATOM 1527 C C . LEU A 1 189 ? -5.366 -0.667 5.442 1.00 90.38 189 LEU A C 1
ATOM 1529 O O . LEU A 1 189 ? -5.962 -1.662 5.854 1.00 90.38 189 LEU A O 1
ATOM 1533 N N . THR A 1 190 ? -4.771 0.196 6.271 1.00 88.62 190 THR A N 1
ATOM 1534 C CA . THR A 1 190 ? -4.829 0.085 7.737 1.00 88.62 190 THR A CA 1
ATOM 1535 C C . THR A 1 190 ? -6.260 0.253 8.239 1.00 88.62 190 THR A C 1
ATOM 1537 O O . THR A 1 190 ? -6.733 -0.568 9.025 1.00 88.62 190 THR A O 1
ATOM 1540 N N . GLY A 1 191 ? -6.992 1.257 7.747 1.00 89.38 191 GLY A N 1
ATOM 1541 C CA . GLY A 1 191 ? -8.407 1.435 8.081 1.00 89.38 191 GLY A CA 1
ATOM 1542 C C . GLY A 1 191 ? -9.258 0.219 7.697 1.00 89.38 191 GLY A C 1
ATOM 1543 O O . GLY A 1 191 ? -10.065 -0.267 8.495 1.00 89.38 191 GLY A O 1
ATOM 1544 N N . LYS A 1 192 ? -9.018 -0.347 6.507 1.00 88.00 192 LYS A N 1
ATOM 1545 C CA . LYS A 1 192 ? -9.669 -1.586 6.053 1.00 88.00 192 LYS A CA 1
ATOM 1546 C C . LYS A 1 192 ? -9.310 -2.787 6.935 1.00 88.00 192 LYS A C 1
ATOM 1548 O O . LYS A 1 192 ? -10.180 -3.610 7.234 1.00 88.00 192 LYS A O 1
ATOM 1553 N N . ALA A 1 193 ? -8.057 -2.887 7.374 1.00 83.12 193 ALA A N 1
ATOM 1554 C CA . ALA A 1 193 ? -7.605 -3.943 8.273 1.00 83.12 193 ALA A CA 1
ATOM 1555 C C . ALA A 1 193 ? -8.280 -3.835 9.648 1.00 83.12 193 ALA A C 1
ATOM 1557 O O . ALA A 1 193 ? -8.779 -4.841 10.145 1.00 83.12 193 ALA A O 1
ATOM 1558 N N . LEU A 1 194 ? -8.396 -2.631 10.222 1.00 82.62 194 LEU A N 1
ATOM 1559 C CA . LEU A 1 194 ? -9.112 -2.409 11.487 1.00 82.62 194 LEU A CA 1
ATOM 1560 C C . LEU A 1 194 ? -10.568 -2.876 11.404 1.00 82.62 194 LEU A C 1
ATOM 1562 O O . LEU A 1 194 ? -11.033 -3.587 12.293 1.00 82.62 194 LEU A O 1
ATOM 1566 N N . LYS A 1 195 ? -11.255 -2.559 10.300 1.00 85.62 195 LYS A N 1
ATOM 1567 C CA . LYS A 1 195 ? -12.615 -3.045 10.048 1.00 85.62 195 LYS A CA 1
ATOM 1568 C C . LYS A 1 195 ? -12.691 -4.561 9.950 1.00 85.62 195 LYS A C 1
ATOM 1570 O O . LYS A 1 195 ? -13.607 -5.162 10.503 1.00 85.62 195 LYS A O 1
ATOM 1575 N N . THR A 1 196 ? -11.739 -5.166 9.250 1.00 80.62 196 THR A N 1
ATOM 1576 C CA . THR A 1 196 ? -11.702 -6.616 9.029 1.00 80.62 196 THR A CA 1
ATOM 1577 C C . THR A 1 196 ? -11.408 -7.380 10.321 1.00 80.62 196 THR A C 1
ATOM 1579 O O . THR A 1 196 ? -12.021 -8.412 10.563 1.00 80.62 196 THR A O 1
ATOM 1582 N N . ILE A 1 197 ? -10.496 -6.873 11.156 1.00 76.81 197 ILE A N 1
ATOM 1583 C CA . ILE A 1 197 ? -10.027 -7.552 12.373 1.00 76.81 197 ILE A CA 1
ATOM 1584 C C . ILE A 1 197 ? -10.978 -7.315 13.551 1.00 76.81 197 ILE A C 1
ATOM 1586 O O . ILE A 1 197 ? -11.282 -8.251 14.284 1.00 76.81 197 ILE A O 1
ATOM 1590 N N . TYR A 1 198 ? -11.441 -6.076 13.744 1.00 80.31 198 TYR A N 1
ATOM 1591 C CA . TYR A 1 198 ? -12.176 -5.673 14.949 1.00 80.31 198 TYR A CA 1
ATOM 1592 C C . TYR A 1 198 ? -13.643 -5.327 14.702 1.00 80.31 198 TYR A C 1
ATOM 1594 O O . TYR A 1 198 ? -14.359 -5.079 15.658 1.00 80.31 198 TYR A O 1
ATOM 1602 N N . GLY A 1 199 ? -14.108 -5.254 13.452 1.00 83.56 199 GLY A N 1
ATOM 1603 C CA . GLY A 1 199 ? -15.482 -4.848 13.136 1.00 83.56 199 GLY A CA 1
ATOM 1604 C C . GLY A 1 199 ? -15.740 -3.334 13.197 1.00 83.56 199 GLY A C 1
ATOM 1605 O O . GLY A 1 199 ? -16.707 -2.866 12.585 1.00 83.56 199 GLY A O 1
ATOM 1606 N N . SER A 1 200 ? -14.860 -2.547 13.823 1.00 86.12 200 SER A N 1
ATOM 1607 C CA . SER A 1 200 ? -14.922 -1.079 13.852 1.00 86.12 200 SER A CA 1
ATOM 1608 C C . SER A 1 200 ? -14.746 -0.447 12.475 1.00 86.12 200 SER A C 1
ATOM 1610 O O . SER A 1 200 ? -13.792 -0.732 11.756 1.00 86.12 200 SER A O 1
ATOM 1612 N N . ASN A 1 201 ? -15.630 0.483 12.112 1.00 91.62 201 ASN A N 1
ATOM 1613 C CA . ASN A 1 201 ? -15.380 1.339 10.952 1.00 91.62 201 ASN A CA 1
ATOM 1614 C C . ASN A 1 201 ? -14.184 2.257 11.233 1.00 91.62 201 ASN A C 1
ATOM 1616 O O . ASN A 1 201 ? -13.996 2.711 12.363 1.00 91.62 201 ASN A O 1
ATOM 1620 N N . CYS A 1 202 ? -13.408 2.564 10.198 1.00 94.19 202 CYS A N 1
ATOM 1621 C CA . CYS A 1 202 ? -12.312 3.515 10.288 1.00 94.19 202 CYS A CA 1
ATOM 1622 C C . CYS A 1 202 ? -12.487 4.603 9.229 1.00 94.19 202 CYS A C 1
ATOM 1624 O O . CYS A 1 202 ? -12.714 4.298 8.059 1.00 94.19 202 CYS A O 1
ATOM 1626 N N . PHE A 1 203 ? -12.411 5.860 9.656 1.00 95.69 203 PHE A N 1
ATOM 1627 C CA . PHE A 1 203 ? -12.329 7.017 8.776 1.00 95.69 203 PHE A CA 1
ATOM 1628 C C . PHE A 1 203 ? -10.875 7.473 8.735 1.00 95.69 203 PHE A C 1
ATOM 1630 O O . PHE A 1 203 ? -10.297 7.726 9.791 1.00 95.69 203 PHE A O 1
ATOM 1637 N N . VAL A 1 204 ? -10.291 7.538 7.541 1.00 95.50 204 VAL A N 1
ATOM 1638 C CA . VAL A 1 204 ? -8.881 7.885 7.352 1.00 95.50 204 VAL A CA 1
ATOM 1639 C C . VAL A 1 204 ? -8.790 9.282 6.749 1.00 95.50 204 VAL A C 1
ATOM 1641 O O . VAL A 1 204 ? -9.378 9.525 5.700 1.00 95.50 204 VAL A O 1
ATOM 1644 N N . THR A 1 205 ? -8.036 10.172 7.392 1.00 95.94 205 THR A N 1
ATOM 1645 C CA . THR A 1 205 ? -7.654 11.472 6.829 1.00 95.94 205 THR A CA 1
ATOM 1646 C C . THR A 1 205 ? -6.154 11.480 6.572 1.00 95.94 205 THR A C 1
ATOM 1648 O O . THR A 1 205 ? -5.363 11.294 7.499 1.00 95.94 205 THR A O 1
ATOM 1651 N N . ASN A 1 206 ? -5.754 11.697 5.321 1.00 94.94 206 ASN A N 1
ATOM 1652 C CA . ASN 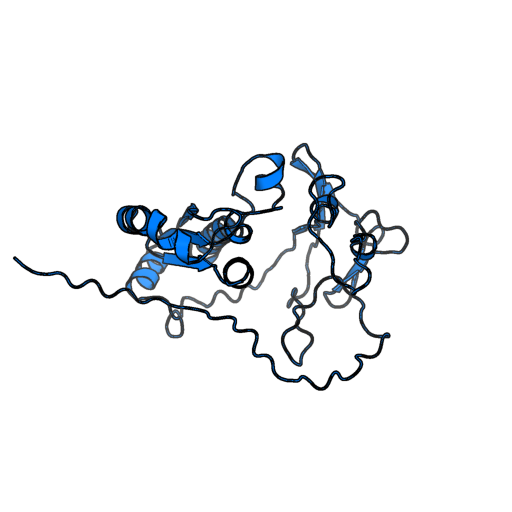A 1 206 ? -4.353 11.736 4.922 1.00 94.94 206 ASN A CA 1
ATOM 1653 C C . ASN A 1 206 ? -3.904 13.186 4.685 1.00 94.94 206 ASN A C 1
ATOM 1655 O O . ASN A 1 206 ? -4.292 13.806 3.702 1.00 94.94 206 ASN A O 1
ATOM 1659 N N . TYR A 1 207 ? -3.087 13.713 5.594 1.00 95.06 207 TYR A N 1
ATOM 1660 C CA . TYR A 1 207 ? -2.476 15.046 5.531 1.00 95.06 207 TYR A CA 1
ATOM 1661 C C . TYR A 1 207 ? -1.065 15.008 4.924 1.00 95.06 207 TYR A C 1
ATOM 1663 O O . TYR A 1 207 ? -0.337 15.996 4.979 1.00 95.06 207 TYR A O 1
ATOM 1671 N N . SER A 1 208 ? -0.630 13.849 4.428 1.00 93.81 208 SER A N 1
ATOM 1672 C CA . SER A 1 208 ? 0.732 13.648 3.937 1.00 93.81 208 SER A CA 1
ATOM 1673 C C . SER A 1 208 ? 0.939 14.300 2.580 1.00 93.81 208 SER A C 1
ATOM 1675 O O . SER A 1 208 ? 0.046 14.293 1.732 1.00 93.81 208 SER A O 1
ATOM 1677 N N . GLN A 1 209 ? 2.151 14.791 2.341 1.00 91.06 209 GLN A N 1
ATOM 1678 C CA . GLN A 1 209 ? 2.507 15.428 1.082 1.00 91.06 209 GLN A CA 1
ATOM 1679 C C . GLN A 1 209 ? 3.875 14.941 0.592 1.00 91.06 209 GLN A C 1
ATOM 1681 O O . GLN A 1 209 ? 4.806 14.657 1.349 1.00 91.06 209 GLN A O 1
ATOM 1686 N N . SER A 1 210 ? 3.992 14.803 -0.730 1.00 89.25 210 SER A N 1
ATOM 1687 C CA . SER A 1 210 ? 5.246 14.390 -1.358 1.00 89.25 210 SER A CA 1
ATOM 1688 C C . SER A 1 210 ? 6.344 15.423 -1.125 1.00 89.25 210 SER A C 1
ATOM 1690 O O . SER A 1 210 ? 6.142 16.610 -1.361 1.00 89.25 210 SER A O 1
ATOM 1692 N N . GLY A 1 211 ? 7.518 14.951 -0.702 1.00 86.88 211 GLY A N 1
ATOM 1693 C CA . GLY A 1 211 ? 8.670 15.808 -0.408 1.00 86.88 211 GLY A CA 1
ATOM 1694 C C . GLY A 1 211 ? 8.635 16.485 0.964 1.00 86.88 211 GLY A C 1
ATOM 1695 O O . GLY A 1 211 ? 9.603 17.153 1.306 1.00 86.88 211 GLY A O 1
ATOM 1696 N N . SER A 1 212 ? 7.577 16.294 1.759 1.00 89.88 212 SER A N 1
ATOM 1697 C CA . SER A 1 212 ? 7.481 16.901 3.087 1.00 89.88 212 SER A CA 1
ATOM 1698 C C . SER A 1 212 ? 8.524 16.366 4.064 1.00 89.88 212 SER A C 1
ATOM 1700 O O . SER A 1 212 ? 8.941 15.208 3.985 1.00 89.88 212 SER A O 1
ATOM 1702 N N . SER A 1 213 ? 8.897 17.230 4.998 1.00 89.75 213 SER A N 1
ATOM 1703 C CA . SER A 1 213 ? 9.786 17.009 6.137 1.00 89.75 213 SER A CA 1
ATOM 1704 C C . SER A 1 213 ? 9.027 17.242 7.449 1.00 89.75 213 SER A C 1
ATOM 1706 O O . SER A 1 213 ? 7.899 17.741 7.456 1.00 89.75 213 SER A O 1
ATOM 1708 N N . ILE A 1 214 ? 9.652 16.949 8.586 1.00 87.56 214 ILE A N 1
ATOM 1709 C CA . ILE A 1 214 ? 9.104 17.216 9.919 1.00 87.56 214 ILE A CA 1
ATOM 1710 C C . ILE A 1 214 ? 8.785 18.702 10.127 1.00 87.56 214 ILE A C 1
ATOM 1712 O O . ILE A 1 214 ? 7.870 19.034 10.878 1.00 87.56 214 ILE A O 1
ATOM 1716 N N . GLY A 1 215 ? 9.495 19.604 9.437 1.00 84.94 215 GLY A N 1
ATOM 1717 C CA . GLY A 1 215 ? 9.217 21.040 9.471 1.00 84.94 215 GLY A CA 1
ATOM 1718 C C . GLY A 1 215 ? 7.823 21.382 8.937 1.00 84.94 215 GLY A C 1
ATOM 1719 O O . GLY A 1 215 ? 7.170 22.289 9.450 1.00 84.94 215 GLY A O 1
ATOM 1720 N N . ASP A 1 216 ? 7.321 20.604 7.977 1.00 85.19 216 ASP A N 1
ATOM 1721 C CA . ASP A 1 216 ? 6.012 20.823 7.356 1.00 85.19 216 ASP A CA 1
ATOM 1722 C C . ASP A 1 216 ? 4.846 20.379 8.254 1.00 85.19 216 ASP A C 1
ATOM 1724 O O . ASP A 1 216 ? 3.703 20.802 8.056 1.00 85.19 216 ASP A O 1
ATOM 1728 N N . VAL A 1 217 ? 5.118 19.584 9.298 1.00 87.44 217 VAL A N 1
ATOM 1729 C CA . VAL A 1 217 ? 4.099 19.129 10.258 1.00 87.44 217 VAL A CA 1
ATOM 1730 C C . VAL A 1 217 ? 3.421 20.295 10.955 1.00 87.44 217 VAL A C 1
ATOM 1732 O O . VAL A 1 217 ? 2.207 20.265 11.158 1.00 87.44 217 VAL A O 1
ATOM 1735 N N . PHE A 1 218 ? 4.174 21.341 11.296 1.00 87.75 218 PHE A N 1
ATOM 1736 C CA . PHE A 1 218 ? 3.639 22.481 12.038 1.00 87.75 218 PHE A CA 1
ATOM 1737 C C . PHE A 1 218 ? 2.550 23.235 11.266 1.00 87.75 218 PHE A C 1
ATOM 1739 O O . PHE A 1 218 ? 1.652 23.797 11.891 1.00 87.75 218 PHE A O 1
ATOM 1746 N N . ASN A 1 219 ? 2.569 23.177 9.931 1.00 88.38 219 ASN A N 1
ATOM 1747 C CA . ASN A 1 219 ? 1.537 23.780 9.085 1.00 88.38 219 ASN A CA 1
ATOM 1748 C C . ASN A 1 219 ? 0.223 22.985 9.120 1.00 88.38 219 ASN A C 1
ATOM 1750 O O . ASN A 1 219 ? -0.859 23.565 9.054 1.00 88.38 219 ASN A O 1
ATOM 1754 N N . SER A 1 220 ? 0.313 21.662 9.262 1.00 88.38 220 SER A N 1
ATOM 1755 C CA . SER A 1 220 ? -0.844 20.756 9.268 1.00 88.38 220 SER A CA 1
ATOM 1756 C C . SER A 1 220 ? -1.383 20.478 10.673 1.00 88.38 220 SER 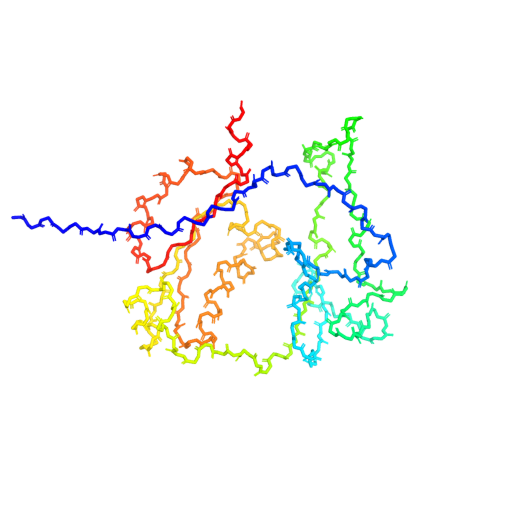A C 1
ATOM 1758 O O . SER A 1 220 ? -2.528 20.054 10.833 1.00 88.38 220 SER A O 1
ATOM 1760 N N . LEU A 1 221 ? -0.581 20.737 11.711 1.00 89.31 221 LEU A N 1
ATOM 1761 C CA . LEU A 1 221 ? -0.916 20.440 13.102 1.00 89.31 221 LEU A CA 1
ATOM 1762 C C . LEU A 1 221 ? -2.244 21.070 13.572 1.00 89.31 221 LEU A C 1
ATOM 1764 O O . LEU A 1 221 ? -3.013 20.354 14.216 1.00 89.31 221 LEU A O 1
ATOM 1768 N N . PRO A 1 222 ? -2.582 22.338 13.246 1.00 93.12 222 PRO A N 1
ATOM 1769 C CA . PRO A 1 222 ? -3.869 22.913 13.636 1.00 93.12 222 PRO A CA 1
ATOM 1770 C C . PRO A 1 222 ? -5.065 22.122 13.094 1.00 93.12 222 PRO A C 1
ATOM 1772 O O . PRO A 1 222 ? -6.009 21.857 13.838 1.00 93.12 222 PRO A O 1
ATOM 1775 N N . VAL A 1 223 ? -4.997 21.688 11.831 1.00 93.25 223 VAL A N 1
ATOM 1776 C CA . VAL A 1 223 ? -6.058 20.903 11.180 1.00 93.25 223 VAL A CA 1
ATOM 1777 C C . VAL A 1 223 ? -6.144 19.505 11.794 1.00 93.25 223 VAL A C 1
ATOM 1779 O O . VAL A 1 223 ? -7.227 19.057 12.156 1.00 93.25 223 VAL A O 1
ATOM 1782 N N . ILE A 1 224 ? -5.002 18.847 12.023 1.00 92.75 224 ILE A N 1
ATOM 1783 C CA . ILE A 1 224 ? -4.951 17.519 12.660 1.00 92.75 224 ILE A CA 1
ATOM 1784 C C . ILE A 1 224 ? -5.590 17.539 14.056 1.00 92.75 224 ILE A C 1
ATOM 1786 O O . ILE A 1 224 ? -6.301 16.598 14.426 1.00 92.75 224 ILE A O 1
ATOM 1790 N N . ILE A 1 225 ? -5.333 18.599 14.832 1.00 91.62 225 ILE A N 1
ATOM 1791 C CA . ILE A 1 225 ? -5.928 18.804 16.158 1.00 91.62 225 ILE A CA 1
ATOM 1792 C C . ILE A 1 225 ? -7.436 19.051 16.032 1.00 91.62 225 ILE A C 1
ATOM 1794 O O . ILE A 1 225 ? -8.216 18.459 16.782 1.00 91.62 225 ILE A O 1
ATOM 1798 N N . GLN A 1 226 ? -7.849 19.899 15.087 1.00 95.69 226 GLN A N 1
ATOM 1799 C CA . GLN A 1 226 ? -9.253 20.232 14.849 1.00 95.69 226 GLN A CA 1
ATOM 1800 C C . GLN A 1 226 ? -10.089 19.011 14.444 1.00 95.69 226 GLN A C 1
ATOM 1802 O O . GLN A 1 226 ? -11.219 18.870 14.910 1.00 95.69 226 GLN A O 1
ATOM 1807 N N . ASP A 1 227 ? -9.528 18.102 13.647 1.00 94.56 227 ASP A N 1
ATOM 1808 C CA . ASP A 1 227 ? -10.232 16.908 13.162 1.00 94.56 227 ASP A CA 1
ATOM 1809 C C . ASP A 1 227 ? -10.457 15.845 14.253 1.00 94.56 227 ASP A C 1
ATOM 1811 O O . ASP A 1 227 ? -11.256 14.911 14.074 1.00 94.56 227 ASP A O 1
ATOM 1815 N N . GLN A 1 228 ? -9.821 16.023 15.420 1.00 94.50 228 GLN A N 1
ATOM 1816 C CA . GLN A 1 228 ? -9.957 15.170 16.603 1.00 94.50 228 GLN A CA 1
ATOM 1817 C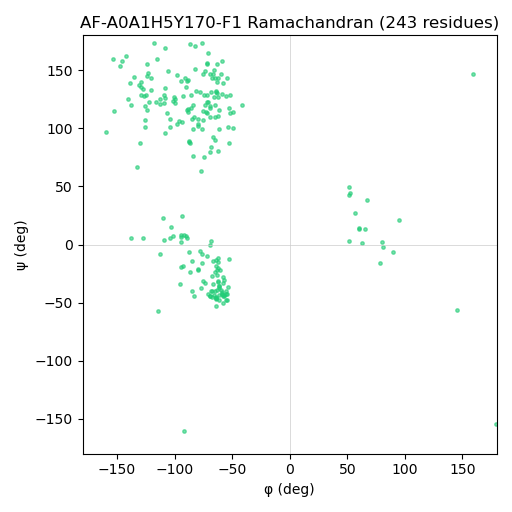 C . GLN A 1 228 ? -9.741 13.690 16.271 1.00 94.50 228 GLN A C 1
ATOM 1819 O O . GLN A 1 228 ? -10.549 12.821 16.616 1.00 94.50 228 GLN A O 1
ATOM 1824 N N . ASN A 1 229 ? -8.646 13.412 15.565 1.00 94.31 229 ASN A N 1
ATOM 1825 C CA . ASN A 1 229 ? -8.244 12.053 15.230 1.00 94.31 229 ASN A CA 1
ATOM 1826 C C . ASN A 1 229 ? -8.055 11.217 16.510 1.00 94.31 229 ASN A C 1
ATOM 1828 O O . ASN A 1 229 ? -7.521 11.684 17.518 1.00 94.31 229 ASN A O 1
ATOM 1832 N N . ASP A 1 230 ? -8.506 9.965 16.481 1.00 93.31 230 ASP A N 1
ATOM 1833 C CA . ASP A 1 230 ? -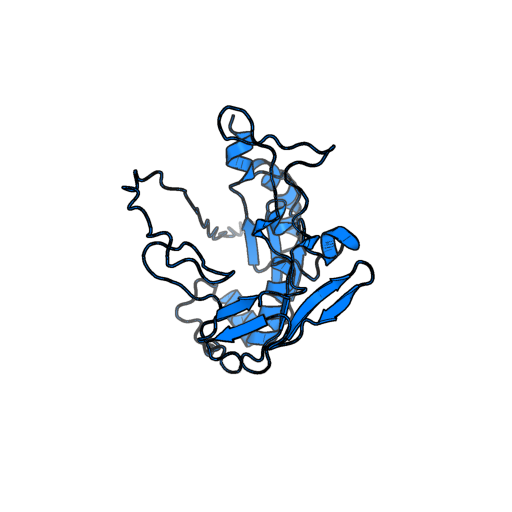8.335 9.029 17.589 1.00 93.31 230 ASP A CA 1
ATOM 1834 C C . ASP A 1 230 ? -6.907 8.481 17.641 1.00 93.31 230 ASP A C 1
ATOM 1836 O O . ASP A 1 230 ? -6.348 8.280 18.721 1.00 93.31 230 ASP A O 1
ATOM 1840 N N . ILE A 1 231 ? -6.343 8.250 16.455 1.00 90.94 231 ILE A N 1
ATOM 1841 C CA . ILE A 1 231 ? -4.989 7.766 16.211 1.00 90.94 231 ILE A CA 1
ATOM 1842 C C . ILE A 1 231 ? -4.368 8.693 15.167 1.00 90.94 231 ILE A C 1
ATOM 1844 O O . ILE A 1 231 ? -5.029 9.036 14.188 1.00 90.94 231 ILE A O 1
ATOM 1848 N N . VAL A 1 232 ? -3.108 9.081 15.358 1.00 91.81 232 VAL A N 1
ATOM 1849 C CA . VAL A 1 232 ? -2.332 9.805 14.346 1.00 91.81 232 VAL A CA 1
ATOM 1850 C C . VAL A 1 232 ? -1.073 9.009 14.031 1.00 91.81 232 VAL A C 1
ATOM 1852 O O . VAL A 1 232 ? -0.294 8.709 14.935 1.00 91.81 232 VAL A O 1
ATOM 1855 N N . PHE A 1 233 ? -0.877 8.656 12.764 1.00 91.50 233 PHE A N 1
ATOM 1856 C CA . PHE A 1 233 ? 0.398 8.150 12.266 1.00 91.50 233 PHE A CA 1
ATOM 1857 C C . PHE A 1 233 ? 1.258 9.310 11.787 1.00 91.50 233 PHE A C 1
ATOM 1859 O O . PHE A 1 233 ? 0.776 10.205 11.096 1.00 91.50 233 PHE A O 1
ATOM 1866 N N . ILE A 1 234 ? 2.529 9.268 12.172 1.00 90.88 234 ILE A N 1
ATOM 1867 C CA . ILE A 1 234 ? 3.537 10.264 11.831 1.00 90.88 234 ILE A CA 1
ATOM 1868 C C . ILE A 1 234 ? 4.677 9.509 11.150 1.00 90.88 234 ILE A C 1
ATOM 1870 O O . ILE A 1 234 ? 5.304 8.654 11.776 1.00 90.88 234 ILE A O 1
ATOM 1874 N N . GLU A 1 235 ? 4.918 9.795 9.876 1.00 91.56 235 GLU A N 1
ATOM 1875 C CA . GLU A 1 235 ? 5.941 9.138 9.060 1.00 91.56 235 GLU A CA 1
ATOM 1876 C C . GLU A 1 235 ? 6.864 10.187 8.442 1.00 91.56 235 GLU A C 1
ATOM 1878 O O . GLU A 1 235 ? 6.522 10.839 7.464 1.00 91.56 235 GLU A O 1
ATOM 1883 N N . PHE A 1 236 ? 8.041 10.355 9.036 1.00 87.62 236 PHE A N 1
ATOM 1884 C CA . PHE A 1 236 ? 9.084 11.272 8.580 1.00 87.62 236 PHE A CA 1
ATOM 1885 C C . PHE A 1 236 ? 10.453 10.628 8.799 1.00 87.62 236 PHE A C 1
ATOM 1887 O O . PHE A 1 236 ? 10.583 9.671 9.566 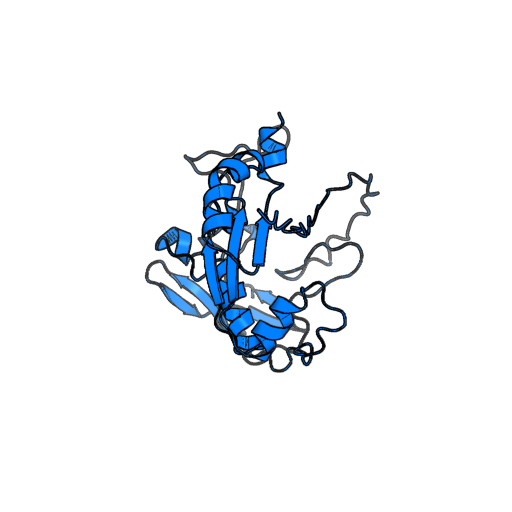1.00 87.62 236 PHE A O 1
ATOM 1894 N N . GLY A 1 237 ? 11.477 11.141 8.126 1.00 81.19 237 GLY A N 1
ATOM 1895 C CA . GLY A 1 237 ? 12.848 10.653 8.242 1.00 81.19 237 GLY A CA 1
ATOM 1896 C C . GLY A 1 237 ? 13.602 10.734 6.922 1.00 81.19 237 GLY A C 1
ATOM 1897 O O . GLY A 1 237 ? 14.643 11.378 6.846 1.00 81.19 237 GLY A O 1
ATOM 1898 N N . MET A 1 238 ? 13.075 10.119 5.856 1.00 76.81 238 MET A N 1
ATOM 1899 C CA . MET A 1 238 ? 13.799 10.031 4.579 1.00 76.81 238 MET A CA 1
ATOM 1900 C C . MET A 1 238 ? 14.092 11.413 3.980 1.00 76.81 238 MET A C 1
ATOM 1902 O O . MET A 1 238 ? 15.227 11.688 3.600 1.00 76.81 238 MET A O 1
ATOM 1906 N N . ASN A 1 239 ? 13.087 12.288 3.920 1.00 80.88 239 ASN A N 1
ATOM 1907 C CA . ASN A 1 239 ? 13.259 13.635 3.373 1.00 80.88 239 ASN A CA 1
ATOM 1908 C C . ASN A 1 239 ? 14.009 14.554 4.342 1.00 80.88 239 ASN A C 1
ATOM 1910 O O . ASN A 1 239 ? 14.775 15.397 3.892 1.00 80.88 239 ASN A O 1
ATOM 1914 N N . ASP A 1 240 ? 13.855 14.347 5.651 1.00 78.50 240 ASP A N 1
ATOM 1915 C CA . ASP A 1 240 ? 14.554 15.112 6.688 1.00 78.50 240 ASP A CA 1
ATOM 1916 C C . ASP A 1 240 ? 16.074 14.962 6.596 1.00 78.50 240 ASP A C 1
ATOM 1918 O O . ASP A 1 240 ? 16.813 15.924 6.799 1.00 78.50 240 ASP A O 1
ATOM 1922 N N . HIS A 1 241 ? 16.550 13.769 6.227 1.00 73.19 241 HIS A N 1
ATOM 1923 C CA . HIS A 1 241 ? 17.965 13.518 5.952 1.00 73.19 241 HIS A CA 1
ATOM 1924 C C . HIS A 1 241 ? 18.481 14.242 4.701 1.00 73.19 241 HIS A C 1
ATOM 1926 O O . HIS A 1 241 ? 19.673 14.522 4.609 1.00 73.19 241 HIS A O 1
ATOM 1932 N N . ILE A 1 242 ? 17.609 14.530 3.734 1.00 66.44 242 ILE A N 1
ATOM 1933 C CA . ILE A 1 242 ? 17.976 15.228 2.496 1.00 66.44 242 ILE A CA 1
ATOM 1934 C C . ILE A 1 242 ? 17.949 16.744 2.714 1.00 66.44 242 ILE A C 1
ATOM 1936 O O . ILE A 1 242 ? 18.841 17.439 2.239 1.00 66.44 242 ILE A O 1
ATOM 1940 N N . SER A 1 243 ? 16.959 17.252 3.454 1.00 58.53 243 SER A N 1
ATOM 1941 C CA . SER A 1 243 ? 16.759 18.683 3.710 1.00 58.53 243 SER A CA 1
ATOM 1942 C C . SER A 1 243 ? 17.690 19.278 4.772 1.00 58.53 243 SER A C 1
ATOM 1944 O O . SER A 1 243 ? 17.616 20.475 5.032 1.00 58.53 243 SER A O 1
ATOM 1946 N N . SER A 1 244 ? 18.509 18.458 5.437 1.00 51.91 244 SER A N 1
ATOM 1947 C CA . SER A 1 244 ? 19.455 18.881 6.482 1.00 51.91 244 SER A CA 1
ATOM 1948 C C . SER A 1 244 ? 20.882 19.148 5.975 1.00 51.91 244 SER A C 1
ATOM 1950 O O . SER A 1 244 ? 21.769 19.409 6.789 1.00 51.91 244 SER A O 1
ATOM 1952 N N . ASN A 1 245 ? 21.092 19.133 4.652 1.00 40.66 245 ASN A N 1
ATOM 1953 C CA . ASN A 1 245 ? 22.283 19.677 3.982 1.00 40.66 245 ASN A CA 1
ATOM 1954 C C . ASN A 1 245 ? 21.987 21.051 3.375 1.00 40.66 245 ASN A C 1
ATOM 1956 O O . ASN A 1 245 ? 22.946 21.844 3.258 1.00 40.66 245 ASN A O 1
#

Nearest PDB structures (foldseek):
  3hp4-assembly1_A  TM=7.509E-01  e=6.132E-03  Pseudoalteromonas sp. 643A
  6hsb-assembly1_A  TM=4.399E-01  e=2.767E+00  Acidithiobacillus caldus SM-1
  5y2z-assembly5_I  TM=4.493E-01  e=5.615E+00  Homo sapiens
  5y31-assembly2_C  TM=4.738E-01  e=9.394E+00  Homo sapiens

InterPro domains:
  IPR036514 SGNH hydrolase superfamily [G3DSA:3.40.50.1110] (159-245)

pLDDT: mean 74.69, std 22.43, range [21.19, 96.5]

Radius of gyration: 21.37 Å; Cα contacts (8 Å, |Δi|>4): 322; chains: 1; bounding box: 49×52×54 Å

Secondary structure (DSSP, 8-state):
----------------------------TT----S-EE--TTS-EES--S--EEEEEEEE-TTS-EEEPPBTTTEEEETTEEEE-TT--S--GGG---PBPTTS-B--EETTEESPPSGGG--EEEEE--------S-GGG-SS-HHHHHHHHTTPPEEEEEEESHHHHTTT-HHHHHHS--TTSHHHHHHHHHHHHH---EEEEE---TT--GGGHHHHHHHHHHTT-SEEEEE-SHHHHHTT-